Protein AF-A0A538I864-F1 (afdb_monomer)

Structure (mmCIF, N/CA/C/O backbone):
data_AF-A0A538I864-F1
#
_entry.id   AF-A0A538I864-F1
#
loop_
_atom_site.group_PDB
_atom_site.id
_atom_site.type_symbol
_atom_site.label_atom_id
_atom_site.label_alt_id
_atom_site.label_comp_id
_atom_site.label_asym_id
_atom_site.label_entity_id
_atom_site.label_seq_id
_atom_site.pdbx_PDB_ins_code
_atom_site.Cartn_x
_atom_site.Cartn_y
_atom_site.Cartn_z
_atom_site.occupancy
_atom_site.B_iso_or_equiv
_atom_site.auth_seq_id
_atom_site.auth_comp_id
_atom_site.auth_asym_id
_atom_site.auth_atom_id
_atom_site.pdbx_PDB_model_num
ATOM 1 N N . PRO A 1 1 ? -26.401 0.616 29.650 1.00 39.00 1 PRO A N 1
ATOM 2 C CA . PRO A 1 1 ? -25.614 1.734 29.079 1.00 39.00 1 PRO A CA 1
ATOM 3 C C . PRO A 1 1 ? -24.127 1.608 29.459 1.00 39.00 1 PRO A C 1
ATOM 5 O O . PRO A 1 1 ? -23.674 2.167 30.450 1.00 39.00 1 PRO A O 1
ATOM 8 N N . THR A 1 2 ? -23.381 0.802 28.703 1.00 44.44 2 THR A N 1
ATOM 9 C CA . THR A 1 2 ? -21.947 0.550 28.907 1.00 44.44 2 THR A CA 1
ATOM 10 C C . THR A 1 2 ? -21.136 1.519 28.046 1.00 44.44 2 THR A C 1
ATOM 12 O O . THR A 1 2 ? -20.961 1.305 26.852 1.00 44.44 2 THR A O 1
ATOM 15 N N . THR A 1 3 ? -20.737 2.637 28.649 1.00 46.97 3 THR A N 1
ATOM 16 C CA . THR A 1 3 ? -19.608 3.527 28.301 1.00 46.97 3 THR A CA 1
ATOM 17 C C . THR A 1 3 ? -18.890 3.301 26.950 1.00 46.97 3 THR A C 1
ATOM 19 O O . THR A 1 3 ? -17.767 2.813 26.905 1.00 46.97 3 THR A O 1
ATOM 22 N N . GLY A 1 4 ? -19.528 3.699 25.846 1.00 50.03 4 GLY A N 1
ATOM 23 C CA . GLY A 1 4 ? -19.053 4.687 24.856 1.00 50.03 4 GLY A CA 1
ATOM 24 C C . GLY A 1 4 ? -17.682 4.588 24.161 1.00 50.03 4 GLY A C 1
ATOM 25 O O . GLY A 1 4 ? -17.376 5.497 23.394 1.00 50.03 4 GLY A O 1
ATOM 26 N N . LYS A 1 5 ? -16.848 3.563 24.372 1.00 51.78 5 LYS A N 1
ATOM 27 C CA . LYS A 1 5 ? -15.612 3.360 23.588 1.00 51.78 5 LYS A CA 1
ATOM 28 C C . LYS A 1 5 ? -15.668 2.015 22.854 1.00 51.78 5 LYS A C 1
ATOM 30 O O . LYS A 1 5 ? -15.845 0.994 23.517 1.00 51.78 5 LYS A O 1
ATOM 35 N N . PRO A 1 6 ? -15.504 1.976 21.517 1.00 64.62 6 PRO A N 1
ATOM 36 C CA . PRO A 1 6 ? -15.393 0.718 20.784 1.00 64.62 6 PRO A CA 1
ATOM 37 C C . PRO A 1 6 ? -14.247 -0.129 21.348 1.00 64.62 6 PRO A C 1
ATOM 39 O O . PRO A 1 6 ? -13.172 0.405 21.622 1.00 64.62 6 PRO A O 1
ATOM 42 N N . VAL A 1 7 ? -14.454 -1.444 21.485 1.00 77.88 7 VAL A N 1
ATOM 43 C CA . VAL A 1 7 ? -13.477 -2.390 22.074 1.00 77.88 7 VAL A CA 1
ATOM 44 C C . VAL A 1 7 ? -12.085 -2.266 21.431 1.00 77.88 7 VAL A C 1
ATOM 46 O O . VAL A 1 7 ? -11.063 -2.358 22.112 1.00 77.88 7 VAL A O 1
ATOM 49 N N . ALA A 1 8 ? -12.032 -1.982 20.127 1.00 78.44 8 ALA A N 1
ATOM 50 C CA . ALA A 1 8 ? -10.789 -1.755 19.393 1.00 78.44 8 ALA A CA 1
ATOM 51 C C . ALA A 1 8 ? -10.040 -0.492 19.843 1.00 78.44 8 ALA A C 1
ATOM 53 O O . ALA A 1 8 ? -8.829 -0.528 20.064 1.00 78.44 8 ALA A O 1
ATOM 54 N N . TYR A 1 9 ? -10.758 0.610 20.060 1.00 79.81 9 TYR A N 1
ATOM 55 C CA . TYR A 1 9 ? -10.164 1.859 20.520 1.00 79.81 9 TYR A CA 1
ATOM 56 C C . TYR A 1 9 ? -9.599 1.720 21.942 1.00 79.81 9 TYR A C 1
ATOM 58 O O . TYR A 1 9 ? -8.474 2.147 22.207 1.00 79.81 9 TYR A O 1
ATOM 66 N N . SER A 1 10 ? -10.328 1.061 22.853 1.00 82.88 10 SER A N 1
ATOM 67 C CA . SER A 1 10 ? -9.813 0.762 24.198 1.00 82.88 10 SER A CA 1
ATOM 68 C C . SER A 1 10 ? -8.605 -0.177 24.171 1.00 82.88 10 SER A C 1
ATOM 70 O O . SER A 1 10 ? -7.661 0.034 24.929 1.00 82.88 10 SER A O 1
ATOM 72 N N . SER A 1 11 ? -8.584 -1.162 23.267 1.00 83.44 11 SER A N 1
ATOM 73 C CA . SER A 1 11 ? -7.434 -2.058 23.092 1.00 83.44 11 SER A CA 1
ATOM 74 C C . SER A 1 11 ? -6.173 -1.287 22.686 1.00 83.44 11 SER A C 1
ATOM 76 O O . SER A 1 11 ? -5.106 -1.495 23.260 1.00 83.44 11 SER A O 1
ATOM 78 N N . ILE A 1 12 ? -6.294 -0.315 21.778 1.00 83.88 12 ILE A N 1
ATOM 79 C CA . ILE A 1 12 ? -5.169 0.541 21.374 1.00 83.88 12 ILE A CA 1
ATOM 80 C C . ILE A 1 12 ? -4.671 1.420 22.526 1.00 83.88 12 ILE A C 1
ATOM 82 O O . ILE A 1 12 ? -3.458 1.618 22.656 1.00 83.88 12 ILE A O 1
ATOM 86 N N . GLN A 1 13 ? -5.576 1.951 23.356 1.00 85.50 13 GLN A N 1
ATOM 87 C CA . GLN A 1 13 ? -5.186 2.706 24.553 1.00 85.50 13 GLN A CA 1
ATOM 88 C C . GLN A 1 13 ? -4.397 1.822 25.521 1.00 85.50 13 GLN A C 1
ATOM 90 O O . GLN A 1 13 ? -3.345 2.248 25.991 1.00 85.50 13 GLN A O 1
ATOM 95 N N . SER A 1 14 ? -4.844 0.583 25.733 1.00 87.50 14 SER A N 1
ATOM 96 C CA . SER A 1 14 ? -4.147 -0.365 26.602 1.00 87.50 14 SER A CA 1
ATOM 97 C C . SER A 1 14 ? -2.763 -0.741 26.061 1.00 87.50 14 SER A C 1
ATOM 99 O O . SER A 1 14 ? -1.776 -0.660 26.784 1.00 87.50 14 SER A O 1
ATOM 101 N N . ILE A 1 15 ? -2.630 -1.011 24.755 1.00 85.31 15 ILE A N 1
ATOM 102 C CA . ILE A 1 15 ? -1.313 -1.243 24.131 1.00 85.31 15 ILE A CA 1
ATOM 103 C C . ILE A 1 15 ? -0.393 -0.032 24.314 1.00 85.31 15 ILE A C 1
ATOM 105 O O . ILE A 1 15 ? 0.803 -0.184 24.523 1.00 85.31 15 ILE A O 1
ATOM 109 N N . THR A 1 16 ? -0.928 1.182 24.213 1.00 87.00 16 THR A N 1
ATOM 110 C CA . THR A 1 16 ? -0.101 2.391 24.294 1.00 87.00 16 THR A CA 1
ATOM 111 C C . THR A 1 16 ? 0.382 2.659 25.720 1.00 87.00 16 THR A C 1
ATOM 113 O O . THR A 1 16 ? 1.536 3.046 25.893 1.00 87.00 16 THR A O 1
ATOM 116 N N . ASN A 1 17 ? -0.485 2.463 26.716 1.00 89.94 17 ASN A N 1
ATOM 117 C CA . ASN A 1 17 ? -0.248 2.927 28.085 1.00 89.94 17 ASN A CA 1
ATOM 118 C C . ASN A 1 17 ? 0.144 1.810 29.060 1.00 89.94 17 ASN A C 1
ATOM 120 O O . ASN A 1 17 ? 0.912 2.068 29.983 1.00 89.94 17 ASN A O 1
ATOM 124 N N . ASP A 1 18 ? -0.352 0.589 28.851 1.00 90.50 18 ASP A N 1
ATOM 125 C CA . ASP A 1 18 ? -0.243 -0.501 29.828 1.00 90.50 18 ASP A CA 1
ATOM 126 C C . ASP A 1 18 ? 0.843 -1.519 29.438 1.00 90.50 18 ASP A C 1
ATOM 128 O O . ASP A 1 18 ? 1.399 -2.204 30.295 1.00 90.50 18 ASP A O 1
ATOM 132 N N . VAL A 1 19 ? 1.173 -1.625 28.144 1.00 90.38 19 VAL A N 1
ATOM 133 C CA . VAL A 1 19 ? 2.197 -2.553 27.639 1.00 90.38 19 VAL A CA 1
ATOM 134 C C . VAL A 1 19 ? 3.571 -1.885 27.624 1.00 90.38 19 VAL A C 1
ATOM 136 O O . VAL A 1 19 ? 3.764 -0.823 27.026 1.00 90.38 19 VAL A O 1
ATOM 139 N N . THR A 1 20 ? 4.570 -2.548 28.212 1.00 93.00 20 THR A N 1
ATOM 140 C CA . THR A 1 20 ? 5.972 -2.109 28.185 1.00 93.00 20 THR A CA 1
ATOM 141 C C . THR A 1 20 ? 6.444 -1.877 26.747 1.00 93.00 20 THR A C 1
ATOM 143 O O . THR A 1 20 ? 6.409 -2.785 25.922 1.00 93.00 20 THR A O 1
ATOM 146 N N . LEU A 1 21 ? 6.889 -0.650 26.445 1.00 91.75 21 LEU A N 1
ATOM 147 C CA . LEU A 1 21 ? 7.285 -0.195 25.098 1.00 91.75 21 LEU A CA 1
ATOM 148 C C . LEU A 1 21 ? 6.184 -0.282 24.020 1.00 91.75 21 LEU A C 1
ATOM 150 O O . LEU A 1 21 ? 6.473 -0.112 22.833 1.00 91.75 21 LEU A O 1
ATOM 154 N N . GLY A 1 22 ? 4.917 -0.479 24.385 1.00 89.94 22 GLY A N 1
ATOM 155 C CA . GLY A 1 22 ? 3.831 -0.560 23.408 1.00 89.94 22 GLY A CA 1
ATOM 156 C C . GLY A 1 22 ? 3.614 0.753 22.644 1.00 89.94 22 GLY A C 1
ATOM 157 O O . GLY A 1 22 ? 3.387 0.735 21.430 1.00 89.94 22 GLY A O 1
ATOM 158 N N . TRP A 1 23 ? 3.814 1.904 23.301 1.00 90.56 23 TRP A N 1
ATOM 159 C CA . TRP A 1 23 ? 3.846 3.216 22.640 1.00 90.56 23 TRP A CA 1
ATOM 160 C C . TRP A 1 23 ? 4.928 3.308 21.554 1.00 90.56 23 TRP A C 1
ATOM 162 O O . TRP A 1 23 ? 4.688 3.908 20.504 1.00 90.56 23 TRP A O 1
ATOM 172 N N . LEU A 1 24 ? 6.094 2.690 21.778 1.00 92.12 24 LEU A N 1
ATOM 173 C CA . LEU A 1 24 ? 7.219 2.714 20.847 1.00 92.12 24 LEU A CA 1
ATOM 174 C C . LEU A 1 24 ? 6.906 1.859 19.624 1.00 92.12 24 LEU A C 1
ATOM 176 O O . LEU A 1 24 ? 7.008 2.353 18.505 1.00 92.12 24 LEU A O 1
ATOM 180 N N . VAL A 1 25 ? 6.464 0.614 19.822 1.00 92.56 25 VAL A N 1
ATOM 181 C CA . VAL A 1 25 ? 6.106 -0.294 18.718 1.00 92.56 25 VAL A CA 1
ATOM 182 C C . VAL A 1 25 ? 4.992 0.312 17.864 1.00 92.56 25 VAL A C 1
ATOM 184 O O . VAL A 1 25 ? 5.089 0.347 16.636 1.00 92.56 25 VAL A O 1
ATOM 187 N N . ARG A 1 26 ? 3.958 0.871 18.502 1.00 89.88 26 ARG A N 1
ATOM 188 C CA . ARG A 1 26 ? 2.863 1.546 17.798 1.00 89.88 26 ARG A CA 1
ATOM 189 C C . ARG A 1 26 ? 3.338 2.802 17.065 1.00 89.88 26 ARG A C 1
ATOM 191 O O . ARG A 1 26 ? 2.919 3.045 15.931 1.00 89.88 26 ARG A O 1
ATOM 198 N N . GLY A 1 27 ? 4.218 3.585 17.688 1.00 91.62 27 GLY A N 1
ATOM 199 C CA . GLY A 1 27 ? 4.860 4.739 17.067 1.00 91.62 27 GLY A CA 1
ATOM 200 C C . GLY A 1 27 ? 5.654 4.339 15.824 1.00 91.62 27 GLY A C 1
ATOM 201 O O . GLY A 1 27 ? 5.422 4.893 14.751 1.00 91.62 27 GLY A O 1
ATOM 202 N N . MET A 1 28 ? 6.521 3.333 15.941 1.00 95.50 28 MET A N 1
ATOM 203 C CA . MET A 1 28 ? 7.307 2.782 14.835 1.00 95.50 28 MET A CA 1
ATOM 204 C C . MET A 1 28 ? 6.424 2.247 13.712 1.00 95.50 28 MET A C 1
ATOM 206 O O . MET A 1 28 ? 6.735 2.483 12.552 1.00 95.50 28 MET A O 1
ATOM 210 N N . HIS A 1 29 ? 5.313 1.577 14.022 1.00 94.31 29 HIS A N 1
ATOM 211 C CA . HIS A 1 29 ? 4.392 1.087 12.999 1.00 94.31 29 HIS A CA 1
ATOM 212 C C . HIS A 1 29 ? 3.733 2.243 12.230 1.00 94.31 29 HIS A C 1
ATOM 214 O O . HIS A 1 29 ? 3.727 2.247 11.000 1.00 94.31 29 HIS A O 1
ATOM 220 N N . ARG A 1 30 ? 3.245 3.274 12.937 1.00 91.31 30 ARG A N 1
ATOM 221 C CA . ARG A 1 30 ? 2.619 4.449 12.309 1.00 91.31 30 ARG A CA 1
ATOM 222 C C . ARG A 1 30 ? 3.610 5.247 11.460 1.00 91.31 30 ARG A C 1
ATOM 224 O O . ARG A 1 30 ? 3.311 5.575 10.317 1.00 91.31 30 ARG A O 1
ATOM 231 N N . TRP A 1 31 ? 4.779 5.567 12.012 1.00 94.38 31 TRP A N 1
ATOM 232 C CA . TRP A 1 31 ? 5.811 6.314 11.291 1.00 94.38 31 TRP A CA 1
ATOM 233 C C . TRP A 1 31 ? 6.434 5.485 10.169 1.00 94.38 31 TRP A C 1
ATOM 235 O O . TRP A 1 31 ? 6.658 6.004 9.079 1.00 94.38 31 TRP A O 1
ATOM 245 N N . GLY A 1 32 ? 6.652 4.193 10.410 1.00 94.50 32 GLY A N 1
ATOM 246 C CA . GLY A 1 32 ? 7.153 3.242 9.425 1.00 94.50 32 GLY A CA 1
ATOM 247 C C . GLY A 1 32 ? 6.226 3.124 8.221 1.00 94.50 32 GLY A C 1
ATOM 248 O O . GLY A 1 32 ? 6.712 3.158 7.095 1.00 94.50 32 GLY A O 1
ATOM 249 N N . ALA A 1 33 ? 4.906 3.091 8.432 1.00 94.25 33 ALA A N 1
ATOM 250 C CA . ALA A 1 33 ? 3.933 3.120 7.341 1.00 94.25 33 ALA A CA 1
ATOM 251 C C . ALA A 1 33 ? 4.059 4.400 6.493 1.00 94.25 33 ALA A C 1
ATOM 253 O O . ALA A 1 33 ? 4.112 4.321 5.266 1.00 94.25 33 ALA A O 1
ATOM 254 N N . SER A 1 34 ? 4.187 5.575 7.122 1.00 94.00 34 SER A N 1
ATOM 255 C CA . SER A 1 34 ? 4.386 6.839 6.396 1.00 94.00 34 SER A CA 1
ATOM 256 C C . SER A 1 34 ? 5.686 6.846 5.590 1.00 94.00 34 SER A C 1
ATOM 258 O O . SER A 1 34 ? 5.686 7.198 4.411 1.00 94.00 34 SER A O 1
ATOM 260 N N . VAL A 1 35 ? 6.794 6.426 6.207 1.00 96.06 35 VAL A N 1
ATOM 261 C CA . VAL A 1 35 ? 8.103 6.342 5.544 1.00 96.06 35 VAL A CA 1
ATOM 262 C C . VAL A 1 35 ? 8.059 5.351 4.383 1.00 96.06 35 VAL A C 1
ATOM 264 O O . VAL A 1 35 ? 8.563 5.663 3.309 1.00 96.06 35 VAL A O 1
ATOM 267 N N . PHE A 1 36 ? 7.415 4.196 4.557 1.00 95.25 36 PHE A N 1
ATOM 268 C CA . PHE A 1 36 ? 7.242 3.198 3.503 1.00 95.25 36 PHE A CA 1
ATOM 269 C C . PHE A 1 36 ? 6.559 3.787 2.262 1.00 95.25 36 PHE A C 1
ATOM 271 O O . PHE A 1 36 ? 7.086 3.653 1.158 1.00 95.25 36 PHE A O 1
ATOM 278 N N . ILE A 1 37 ? 5.443 4.504 2.434 1.00 95.06 37 ILE A N 1
ATOM 279 C CA . ILE A 1 37 ? 4.733 5.139 1.313 1.00 95.06 37 ILE A CA 1
ATOM 280 C C . ILE A 1 37 ? 5.592 6.219 0.646 1.00 95.06 37 ILE A C 1
ATOM 282 O O . ILE A 1 37 ? 5.699 6.245 -0.580 1.00 95.06 37 ILE A O 1
ATOM 286 N N . ILE A 1 38 ? 6.253 7.076 1.430 1.00 96.69 38 ILE A N 1
ATOM 287 C CA . ILE A 1 38 ? 7.145 8.118 0.894 1.00 96.69 38 ILE A CA 1
ATOM 288 C C . ILE A 1 38 ? 8.271 7.490 0.064 1.00 96.69 38 ILE A C 1
ATOM 290 O O . ILE A 1 38 ? 8.526 7.919 -1.062 1.00 96.69 38 ILE A O 1
ATOM 294 N N . LEU A 1 39 ? 8.925 6.450 0.586 1.00 97.44 39 LEU A N 1
ATOM 295 C CA . LEU A 1 39 ? 10.006 5.757 -0.110 1.00 97.44 39 LEU A CA 1
ATOM 296 C C . LEU A 1 39 ? 9.520 5.056 -1.380 1.00 97.44 39 LEU A C 1
ATOM 298 O O . LEU A 1 39 ? 10.243 5.081 -2.375 1.00 97.44 39 LEU A O 1
ATOM 302 N N . LEU A 1 40 ? 8.309 4.490 -1.387 1.00 96.56 40 LEU A N 1
ATOM 303 C CA . LEU A 1 40 ? 7.711 3.944 -2.606 1.00 96.56 40 LEU A CA 1
ATOM 304 C C . LEU A 1 40 ? 7.528 5.026 -3.674 1.00 96.56 40 LEU A C 1
ATOM 306 O O . LEU A 1 40 ? 7.957 4.826 -4.808 1.00 96.56 40 LEU A O 1
ATOM 310 N N . PHE A 1 41 ? 6.970 6.190 -3.333 1.00 96.88 41 PHE A N 1
ATOM 311 C CA . PHE A 1 41 ? 6.832 7.290 -4.296 1.00 96.88 41 PHE A CA 1
ATOM 312 C C . PHE A 1 41 ? 8.185 7.788 -4.812 1.00 96.88 41 PHE A C 1
ATOM 314 O O . PHE A 1 41 ? 8.350 7.969 -6.020 1.00 96.88 41 PHE A O 1
ATOM 321 N N . LEU A 1 42 ? 9.174 7.958 -3.929 1.00 97.25 42 LEU A N 1
ATOM 322 C CA . LEU A 1 42 ? 10.529 8.348 -4.330 1.00 97.25 42 LEU A CA 1
ATOM 323 C C . LEU A 1 42 ? 11.179 7.297 -5.241 1.00 97.25 42 LEU A C 1
ATOM 325 O O . LEU A 1 42 ? 11.827 7.647 -6.229 1.00 97.25 42 LEU A O 1
ATOM 329 N N . HIS A 1 43 ? 10.979 6.011 -4.950 1.00 95.94 43 HIS A N 1
ATOM 330 C CA . HIS A 1 43 ? 11.463 4.915 -5.781 1.00 95.94 43 HIS A CA 1
ATOM 331 C C . HIS A 1 43 ? 10.815 4.932 -7.172 1.00 95.94 43 HIS A C 1
ATOM 333 O O . HIS A 1 43 ? 11.520 4.842 -8.179 1.00 95.94 43 HIS A O 1
ATOM 339 N N . MET A 1 44 ? 9.498 5.131 -7.242 1.00 96.19 44 MET A N 1
ATOM 340 C CA . MET A 1 44 ? 8.770 5.254 -8.507 1.00 96.19 44 MET A CA 1
ATOM 341 C C . MET A 1 44 ? 9.252 6.460 -9.318 1.00 96.19 44 MET A C 1
ATOM 343 O O . MET A 1 44 ? 9.538 6.326 -10.509 1.00 96.19 44 MET A O 1
ATOM 347 N N . GLY A 1 45 ? 9.431 7.612 -8.663 1.00 94.88 45 GLY A N 1
ATOM 348 C CA . GLY A 1 45 ? 9.988 8.815 -9.281 1.00 94.88 45 GLY A CA 1
ATOM 349 C C . GLY A 1 45 ? 11.383 8.572 -9.856 1.00 94.88 45 GLY A C 1
ATOM 350 O O . GLY A 1 45 ? 11.635 8.885 -11.017 1.00 94.88 45 GLY A O 1
ATOM 351 N N . ARG A 1 46 ? 12.274 7.925 -9.096 1.00 93.12 46 ARG A N 1
ATOM 352 C CA . ARG A 1 46 ? 13.616 7.544 -9.564 1.00 93.12 46 ARG A CA 1
ATOM 353 C C . ARG A 1 46 ? 13.560 6.671 -10.823 1.00 93.12 46 ARG A C 1
ATOM 355 O O . ARG A 1 46 ? 14.279 6.937 -11.785 1.00 93.12 46 ARG A O 1
ATOM 362 N N . VAL A 1 47 ? 12.742 5.618 -10.815 1.00 92.50 47 VAL A N 1
ATOM 363 C CA . VAL A 1 47 ? 12.625 4.670 -11.939 1.00 92.50 47 VAL A CA 1
ATOM 364 C C . VAL A 1 47 ? 12.066 5.356 -13.184 1.00 92.50 47 VAL A C 1
ATOM 366 O O . VAL A 1 47 ? 12.551 5.105 -14.290 1.00 92.50 47 VAL A O 1
ATOM 369 N N . PHE A 1 48 ? 11.098 6.255 -13.004 1.00 91.06 48 PHE A N 1
ATOM 370 C CA . PHE A 1 48 ? 10.524 7.045 -14.086 1.00 91.06 48 PHE A CA 1
ATOM 371 C C . PHE A 1 48 ? 11.545 8.017 -14.691 1.00 91.06 48 PHE A C 1
ATOM 373 O O . PHE A 1 48 ? 11.771 7.995 -15.902 1.00 91.06 48 PHE A O 1
ATOM 380 N N . LEU A 1 49 ? 12.218 8.813 -13.853 1.00 90.06 49 LEU A N 1
ATOM 381 C CA . LEU A 1 49 ? 13.185 9.828 -14.288 1.00 90.06 49 LEU A CA 1
ATOM 382 C C . LEU A 1 49 ? 14.408 9.222 -14.988 1.00 90.06 49 LEU A C 1
ATOM 384 O O . LEU A 1 49 ? 14.922 9.804 -15.939 1.00 90.06 49 LEU A O 1
ATOM 388 N N . PHE A 1 50 ? 14.859 8.041 -14.562 1.00 87.62 50 PHE A N 1
ATOM 389 C CA . PHE A 1 50 ? 15.981 7.340 -15.196 1.00 87.62 50 PHE A CA 1
ATOM 390 C C . PHE A 1 50 ? 15.563 6.397 -16.331 1.00 87.62 50 PHE A C 1
ATOM 392 O O . PHE A 1 50 ? 16.406 5.689 -16.877 1.00 87.62 50 PHE A O 1
ATOM 399 N N . GLY A 1 51 ? 14.276 6.360 -16.698 1.00 86.38 51 GLY A N 1
ATOM 400 C CA . GLY A 1 51 ? 13.779 5.506 -17.780 1.00 86.38 51 GLY A CA 1
ATOM 401 C C . GLY A 1 51 ? 13.972 4.008 -17.523 1.00 86.38 51 GLY A C 1
ATOM 402 O O . GLY A 1 51 ? 13.993 3.218 -18.468 1.00 86.38 51 GLY A O 1
ATOM 403 N N . ALA A 1 52 ? 14.114 3.600 -16.259 1.00 85.31 52 ALA A N 1
ATOM 404 C CA . ALA A 1 52 ? 14.428 2.223 -15.888 1.00 85.31 52 ALA A CA 1
ATOM 405 C C . ALA A 1 52 ? 13.262 1.244 -16.123 1.00 85.31 52 ALA A C 1
ATOM 407 O O . ALA A 1 52 ? 13.485 0.035 -16.117 1.00 85.31 52 ALA A O 1
ATOM 408 N N . TYR A 1 53 ? 12.063 1.762 -16.411 1.00 86.69 53 TYR A N 1
ATOM 409 C CA . TYR A 1 53 ? 10.870 1.005 -16.806 1.00 86.69 53 TYR A CA 1
ATOM 410 C C . TYR A 1 53 ? 10.864 0.542 -18.274 1.00 86.69 53 TYR A C 1
ATOM 412 O O . TYR A 1 53 ? 10.039 -0.291 -18.639 1.00 86.69 53 TYR A O 1
ATOM 420 N N . LYS A 1 54 ? 11.741 1.090 -19.128 1.00 85.06 54 LYS A N 1
ATOM 421 C CA . LYS A 1 54 ? 11.793 0.748 -20.560 1.00 85.06 54 LYS A CA 1
ATOM 422 C C . LYS A 1 54 ? 12.255 -0.697 -20.781 1.00 85.06 54 LYS A C 1
ATOM 424 O O . LYS A 1 54 ? 12.900 -1.284 -19.903 1.00 85.06 54 LYS A O 1
ATOM 429 N N . TYR A 1 55 ? 11.969 -1.233 -21.973 1.00 82.88 55 TYR A N 1
ATOM 430 C CA . TYR A 1 55 ? 12.408 -2.558 -22.418 1.00 82.88 55 TYR A CA 1
ATOM 431 C C . TYR A 1 55 ? 13.860 -2.853 -21.989 1.00 82.88 55 TYR A C 1
ATOM 433 O O . TYR A 1 55 ? 14.733 -1.992 -22.162 1.00 82.88 55 TYR A O 1
ATOM 441 N N . PRO A 1 56 ? 14.157 -4.029 -21.404 1.00 84.62 56 PRO A N 1
ATOM 442 C CA . PRO A 1 56 ? 13.291 -5.201 -21.193 1.00 84.62 56 PRO A CA 1
ATOM 443 C C . PRO A 1 56 ? 12.549 -5.241 -19.832 1.00 84.62 56 PRO A C 1
ATOM 445 O O . PRO A 1 56 ? 12.058 -6.294 -19.437 1.00 84.62 56 PRO A O 1
ATOM 448 N N . ARG A 1 57 ? 12.484 -4.137 -19.067 1.00 91.12 57 ARG A N 1
ATOM 449 C CA . ARG A 1 57 ? 12.038 -4.116 -17.648 1.00 91.12 57 ARG A CA 1
ATOM 450 C C . ARG A 1 57 ? 10.591 -3.657 -17.428 1.00 91.12 57 ARG A C 1
ATOM 452 O O . ARG A 1 57 ? 10.223 -3.235 -16.332 1.00 91.12 57 ARG A O 1
ATOM 459 N N . GLU A 1 58 ? 9.750 -3.774 -18.445 1.00 92.00 58 GLU A N 1
ATOM 460 C CA . GLU A 1 58 ? 8.341 -3.359 -18.387 1.00 92.00 58 GLU A CA 1
ATOM 461 C C . GLU A 1 58 ? 7.568 -4.147 -17.318 1.00 92.00 58 GLU A C 1
ATOM 463 O O . GLU A 1 58 ? 6.807 -3.569 -16.544 1.00 92.00 58 GLU A O 1
ATOM 468 N N . LEU A 1 59 ? 7.827 -5.454 -17.186 1.00 92.81 59 LEU A N 1
ATOM 469 C CA . LEU A 1 59 ? 7.209 -6.283 -16.142 1.00 92.81 59 LEU A CA 1
ATOM 470 C C . LEU A 1 59 ? 7.682 -5.903 -14.730 1.00 92.81 59 LEU A C 1
ATOM 472 O O . LEU A 1 59 ? 6.900 -5.932 -13.777 1.00 92.81 59 LEU A O 1
ATOM 476 N N . THR A 1 60 ? 8.940 -5.483 -14.580 1.00 94.19 60 THR A N 1
ATOM 477 C CA . THR A 1 60 ? 9.451 -4.939 -13.312 1.00 94.19 60 THR A CA 1
ATOM 478 C C . THR A 1 60 ? 8.718 -3.650 -12.943 1.00 94.19 60 THR A C 1
ATOM 480 O O . THR A 1 60 ? 8.385 -3.430 -11.780 1.00 94.19 60 THR A O 1
ATOM 483 N N . TRP A 1 61 ? 8.403 -2.813 -13.932 1.00 95.06 61 TRP A N 1
ATOM 484 C CA . TRP A 1 61 ? 7.602 -1.613 -13.715 1.00 95.06 61 TRP A CA 1
ATOM 485 C C . TRP A 1 61 ? 6.161 -1.936 -13.315 1.00 95.06 61 TRP A C 1
ATOM 487 O O . TRP A 1 61 ? 5.681 -1.401 -12.317 1.00 95.06 61 TRP A O 1
ATOM 497 N N . VAL A 1 62 ? 5.491 -2.849 -14.025 1.00 96.06 62 VAL A N 1
ATOM 498 C CA . VAL A 1 62 ? 4.116 -3.266 -13.695 1.00 96.06 62 VAL A CA 1
ATOM 499 C C . VAL A 1 62 ? 4.038 -3.808 -12.268 1.00 96.06 62 VAL A C 1
ATOM 501 O O . VAL A 1 62 ? 3.176 -3.390 -11.498 1.00 96.06 62 VAL A O 1
ATOM 504 N N . THR A 1 63 ? 4.971 -4.677 -11.872 1.00 96.62 63 THR A N 1
ATOM 505 C CA . THR A 1 63 ? 5.028 -5.182 -10.489 1.00 96.62 63 THR A CA 1
ATOM 506 C C . THR A 1 63 ? 5.277 -4.063 -9.475 1.00 96.62 63 THR A C 1
ATOM 508 O O . THR A 1 63 ? 4.632 -4.051 -8.431 1.00 96.62 63 THR A O 1
ATOM 511 N N . GLY A 1 64 ? 6.121 -3.075 -9.792 1.00 96.56 64 GLY A N 1
ATOM 512 C CA . GLY A 1 64 ? 6.320 -1.885 -8.956 1.00 96.56 64 GLY A CA 1
ATOM 513 C C . GLY A 1 64 ? 5.049 -1.042 -8.780 1.00 96.56 64 GLY A C 1
ATOM 514 O O . GLY A 1 64 ? 4.717 -0.653 -7.661 1.00 96.56 64 GLY A O 1
ATOM 515 N N . VAL A 1 65 ? 4.283 -0.825 -9.855 1.00 97.25 65 VAL A N 1
ATOM 516 C CA . VAL A 1 65 ? 2.981 -0.131 -9.802 1.00 97.25 65 VAL A CA 1
ATOM 517 C C . VAL A 1 65 ? 1.975 -0.909 -8.947 1.00 97.25 65 VAL A C 1
ATOM 519 O O . VAL A 1 65 ? 1.270 -0.308 -8.136 1.00 97.25 65 VAL A O 1
ATOM 522 N N . LEU A 1 66 ? 1.930 -2.239 -9.071 1.00 97.62 66 LEU A N 1
ATOM 523 C CA . LEU A 1 66 ? 1.063 -3.085 -8.244 1.00 97.62 66 LEU A CA 1
ATOM 524 C C . LEU A 1 66 ? 1.453 -3.034 -6.759 1.00 97.62 66 LEU A C 1
ATOM 526 O O . LEU A 1 66 ? 0.569 -2.978 -5.902 1.00 97.62 66 LEU A O 1
ATOM 530 N N . ILE A 1 67 ? 2.753 -2.997 -6.443 1.00 97.81 67 ILE A N 1
ATOM 531 C CA . ILE A 1 67 ? 3.241 -2.806 -5.067 1.00 97.81 67 ILE A CA 1
ATOM 532 C C . ILE A 1 67 ? 2.818 -1.435 -4.538 1.00 97.81 67 ILE A C 1
ATOM 534 O O . ILE A 1 67 ? 2.341 -1.357 -3.409 1.00 97.81 67 ILE A O 1
ATOM 538 N N . LEU A 1 68 ? 2.928 -0.368 -5.339 1.00 97.00 68 LEU A N 1
ATOM 539 C CA . LEU A 1 68 ? 2.461 0.964 -4.945 1.00 97.00 68 LEU A CA 1
ATOM 540 C C . LEU A 1 68 ? 0.955 0.960 -4.647 1.00 97.00 68 LEU A C 1
ATOM 542 O O . LEU A 1 68 ? 0.547 1.414 -3.580 1.00 97.00 68 LEU A O 1
ATOM 546 N N . ALA A 1 69 ? 0.135 0.420 -5.551 1.00 96.75 69 ALA A N 1
ATOM 547 C CA . ALA A 1 69 ? -1.315 0.356 -5.372 1.00 96.75 69 ALA A CA 1
ATOM 548 C C . ALA A 1 69 ? -1.703 -0.454 -4.121 1.00 96.75 69 ALA A C 1
ATOM 550 O O . ALA A 1 69 ? -2.507 0.000 -3.304 1.00 96.75 69 ALA A O 1
ATOM 551 N N . THR A 1 70 ? -1.078 -1.618 -3.925 1.00 96.69 70 THR A N 1
ATOM 552 C CA . THR A 1 70 ? -1.326 -2.471 -2.751 1.00 96.69 70 THR A CA 1
ATOM 553 C C . THR A 1 70 ? -0.815 -1.815 -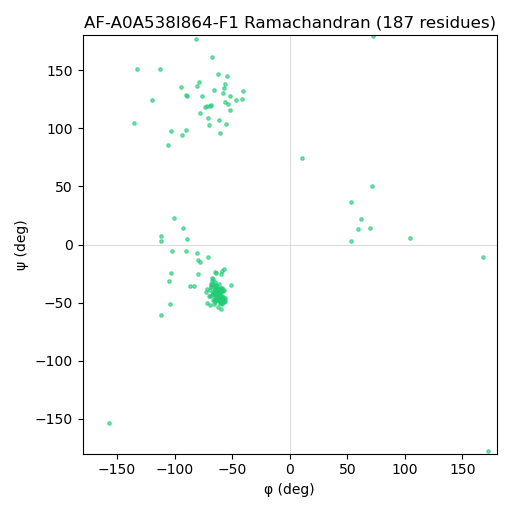1.465 1.00 96.69 70 THR A C 1
ATOM 555 O O . THR A 1 70 ? -1.476 -1.891 -0.433 1.00 96.69 70 THR A O 1
ATOM 558 N N . GLY A 1 71 ? 0.317 -1.108 -1.518 1.00 96.75 71 GLY A N 1
ATOM 559 C CA . GLY A 1 71 ? 0.858 -0.333 -0.402 1.00 96.75 71 GLY A CA 1
ATOM 560 C C . GLY A 1 71 ? -0.062 0.815 0.018 1.00 96.75 71 GLY A C 1
ATOM 561 O O . GLY A 1 71 ? -0.320 0.991 1.208 1.00 96.75 71 GLY A O 1
ATOM 562 N N . MET A 1 72 ? -0.636 1.545 -0.941 1.00 95.75 72 MET A N 1
ATOM 563 C CA . MET A 1 72 ? -1.643 2.579 -0.665 1.00 95.75 72 MET A CA 1
ATOM 564 C C . MET A 1 72 ? -2.895 1.982 -0.008 1.00 95.75 72 MET A C 1
ATOM 566 O O . MET A 1 72 ? -3.396 2.529 0.977 1.00 95.75 72 ME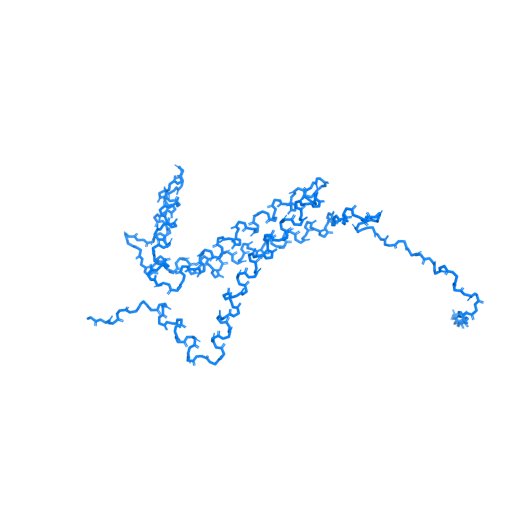T A O 1
ATOM 570 N N . LEU A 1 73 ? -3.364 0.827 -0.494 1.00 94.38 73 LEU A N 1
ATOM 571 C CA . LEU A 1 73 ? -4.488 0.105 0.106 1.00 94.38 73 LEU A CA 1
ATOM 572 C C . LEU A 1 73 ? -4.167 -0.400 1.526 1.00 94.38 73 LEU A C 1
ATOM 574 O O . LEU A 1 73 ? -5.013 -0.329 2.419 1.00 94.38 73 LEU A O 1
ATOM 578 N N . MET A 1 74 ? -2.937 -0.857 1.766 1.00 95.88 74 MET A N 1
ATOM 579 C CA . MET A 1 74 ? -2.445 -1.243 3.091 1.00 95.88 74 MET A CA 1
ATOM 580 C C . MET A 1 74 ? -2.468 -0.052 4.062 1.00 95.88 74 MET A C 1
ATOM 582 O O . MET A 1 74 ? -2.965 -0.180 5.180 1.00 95.88 74 MET A O 1
ATOM 586 N N . GLY A 1 75 ? -2.017 1.127 3.622 1.00 93.75 75 GLY A N 1
ATOM 587 C CA . GLY A 1 75 ? -2.093 2.358 4.415 1.00 93.75 75 GLY A CA 1
ATOM 588 C C . GLY A 1 75 ? -3.533 2.770 4.740 1.00 93.75 75 GLY A C 1
ATOM 589 O O . GLY A 1 75 ? -3.839 3.088 5.890 1.00 93.75 75 GLY A O 1
ATOM 590 N N . PHE A 1 76 ? -4.431 2.701 3.752 1.00 92.44 76 PHE A N 1
ATOM 591 C CA . PHE A 1 76 ? -5.849 3.006 3.944 1.00 92.44 76 PHE A CA 1
ATOM 592 C C . PHE A 1 76 ? -6.508 2.053 4.944 1.00 92.44 76 PHE A C 1
ATOM 594 O O . PHE A 1 76 ? -7.077 2.508 5.929 1.00 92.44 76 PHE A O 1
ATOM 601 N N . THR A 1 77 ? -6.392 0.739 4.741 1.00 93.50 77 THR A N 1
ATOM 602 C CA . THR A 1 77 ? -7.009 -0.258 5.636 1.00 93.50 77 THR A CA 1
ATOM 603 C C . THR A 1 77 ? -6.479 -0.174 7.067 1.00 93.50 77 THR A C 1
ATOM 605 O O . THR A 1 77 ? -7.257 -0.346 8.002 1.00 93.50 77 THR A O 1
ATOM 608 N N . GLY A 1 78 ? -5.202 0.174 7.260 1.00 92.19 78 GLY A N 1
ATOM 609 C CA . GLY A 1 78 ? -4.619 0.382 8.589 1.00 92.19 78 GLY A CA 1
ATOM 610 C C . GLY A 1 78 ? -5.169 1.613 9.304 1.00 92.19 78 GLY A C 1
ATOM 611 O O . GLY A 1 78 ? -5.366 1.589 10.519 1.00 92.19 78 GLY A O 1
ATOM 612 N N . TYR A 1 79 ? -5.485 2.671 8.551 1.00 91.75 79 TYR A N 1
ATOM 613 C CA . TYR A 1 79 ? -6.118 3.877 9.084 1.00 91.75 79 TYR A CA 1
ATOM 614 C C . TYR A 1 79 ? -7.535 3.621 9.623 1.00 91.75 79 TYR A C 1
ATOM 616 O O . TYR A 1 79 ? -7.990 4.355 10.495 1.00 91.75 79 TYR A O 1
ATOM 624 N N . LEU A 1 80 ? -8.217 2.567 9.158 1.00 90.56 80 LEU A N 1
ATOM 625 C CA . LEU A 1 80 ? -9.577 2.236 9.598 1.00 90.56 80 LEU A CA 1
ATOM 626 C C . LEU A 1 80 ? -9.611 1.520 10.960 1.00 90.56 80 LEU A C 1
ATOM 628 O O . LEU A 1 80 ? -10.603 1.596 11.682 1.00 90.56 80 LEU A O 1
ATOM 632 N N . LEU A 1 81 ? -8.533 0.828 11.340 1.00 88.94 81 LEU A N 1
ATOM 633 C CA . LEU A 1 81 ? -8.506 -0.057 12.513 1.00 88.94 81 LEU A CA 1
ATOM 634 C C . LEU A 1 81 ? -8.625 0.626 13.887 1.00 88.94 81 LEU A C 1
ATOM 636 O O . LEU A 1 81 ? -9.147 -0.018 14.799 1.00 88.94 81 LEU A O 1
ATOM 640 N N . PRO A 1 82 ? -8.195 1.891 14.094 1.00 86.00 82 PRO A N 1
ATOM 641 C CA . PRO A 1 82 ? -8.417 2.588 15.356 1.00 86.00 82 P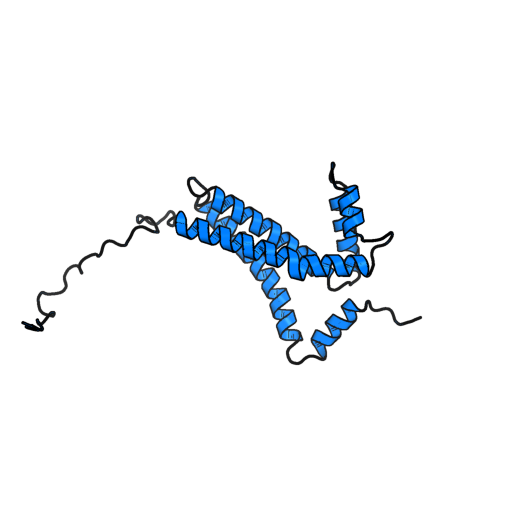RO A CA 1
ATOM 642 C C . PRO A 1 82 ? -9.881 2.741 15.752 1.00 86.00 82 PRO A C 1
ATOM 644 O O . PRO A 1 82 ? -10.166 2.894 16.941 1.00 86.00 82 PRO A O 1
ATOM 647 N N . TRP A 1 83 ? -10.783 2.669 14.767 1.00 85.81 83 TRP A N 1
ATOM 648 C CA . TRP A 1 83 ? -12.230 2.721 14.948 1.00 85.81 83 TRP A CA 1
ATOM 649 C C . TRP A 1 83 ? -12.704 3.938 15.757 1.00 85.81 83 TRP A C 1
ATOM 651 O O . TRP A 1 83 ? -13.625 3.851 16.569 1.00 85.81 83 TRP A O 1
ATOM 661 N N . ASP A 1 84 ? -12.047 5.081 15.553 1.00 85.50 84 ASP A N 1
ATOM 662 C CA . ASP A 1 84 ? -12.537 6.379 16.002 1.00 85.50 84 ASP A CA 1
ATOM 663 C C . ASP A 1 84 ? -13.570 6.943 15.007 1.00 85.50 84 ASP A C 1
ATOM 665 O O . ASP A 1 84 ? -13.856 6.346 13.966 1.00 85.50 84 ASP A O 1
ATOM 669 N N . GLN A 1 85 ? -14.159 8.099 15.325 1.00 86.31 85 GLN A N 1
ATOM 670 C CA . GLN A 1 85 ? -15.201 8.704 14.489 1.00 86.31 85 GLN A CA 1
ATOM 671 C C . GLN A 1 85 ? -14.717 8.939 13.050 1.00 86.31 85 GLN A C 1
ATOM 673 O O . GLN A 1 85 ? -15.455 8.710 12.094 1.00 86.31 85 GLN A O 1
ATOM 678 N N . THR A 1 86 ? -13.465 9.363 12.885 1.00 87.81 86 THR A N 1
ATOM 679 C CA . THR A 1 86 ? -12.884 9.637 11.569 1.00 87.81 86 THR A CA 1
ATOM 680 C C . THR A 1 86 ? -12.663 8.349 10.778 1.00 87.81 86 THR A C 1
ATOM 682 O O . THR A 1 86 ? -13.033 8.284 9.605 1.00 87.81 86 THR A O 1
ATOM 685 N N . ALA A 1 87 ? -12.130 7.302 11.413 1.00 87.62 87 ALA A N 1
ATOM 686 C CA . ALA A 1 87 ? -11.955 5.985 10.810 1.00 87.62 87 ALA A CA 1
ATOM 687 C C . ALA A 1 87 ? -13.293 5.345 10.407 1.00 87.62 87 ALA A C 1
ATOM 689 O O . ALA A 1 87 ? -13.391 4.737 9.338 1.00 87.62 87 ALA A O 1
ATOM 690 N N . TYR A 1 88 ? -14.342 5.522 11.215 1.00 88.38 88 TYR A N 1
ATOM 691 C CA . TYR A 1 88 ? -15.685 5.037 10.894 1.00 88.38 88 TYR A CA 1
ATOM 692 C C . TYR A 1 88 ? -16.223 5.670 9.602 1.00 88.38 88 TYR A C 1
ATOM 694 O O . TYR A 1 88 ? -16.619 4.959 8.676 1.00 88.38 88 TYR A O 1
ATOM 702 N N . TRP A 1 89 ? -16.171 7.000 9.481 1.00 90.69 89 TRP A N 1
ATOM 703 C CA . TRP A 1 89 ? -16.637 7.679 8.266 1.00 90.69 89 TRP A CA 1
ATOM 704 C C . TRP A 1 89 ? -15.748 7.404 7.056 1.00 90.69 89 TRP A C 1
ATOM 706 O O . TRP A 1 89 ? -16.264 7.224 5.953 1.00 90.69 89 TRP A O 1
ATOM 716 N N . ALA A 1 90 ? -14.433 7.288 7.248 1.00 89.56 90 ALA A N 1
ATOM 717 C CA . ALA A 1 90 ? -13.527 6.851 6.189 1.00 89.56 90 ALA A CA 1
ATOM 718 C C . ALA A 1 90 ? -13.889 5.442 5.682 1.00 89.56 90 ALA A C 1
ATOM 720 O O . ALA A 1 90 ? -13.865 5.195 4.475 1.00 89.56 90 ALA A O 1
ATOM 721 N N . THR A 1 91 ? -14.297 4.542 6.583 1.00 89.88 91 THR A N 1
ATOM 722 C CA . THR A 1 91 ? -14.784 3.199 6.230 1.00 89.88 91 THR A CA 1
ATOM 723 C C . THR A 1 91 ? -16.060 3.281 5.396 1.00 89.88 91 THR A C 1
ATOM 725 O O . THR A 1 91 ? -16.141 2.646 4.344 1.00 89.88 91 THR A O 1
ATOM 728 N N . ALA A 1 92 ? -17.031 4.100 5.810 1.00 90.00 92 ALA A N 1
ATOM 729 C CA . ALA A 1 92 ? -18.275 4.296 5.067 1.00 90.00 92 ALA A CA 1
ATOM 730 C C . ALA A 1 92 ? -18.023 4.832 3.648 1.00 90.00 92 ALA A C 1
ATOM 732 O O . ALA A 1 92 ? -18.553 4.292 2.676 1.00 90.00 92 ALA A O 1
ATOM 733 N N . VAL A 1 93 ? -17.158 5.842 3.510 1.00 91.44 93 VAL A N 1
ATOM 734 C CA . VAL A 1 93 ? -16.757 6.383 2.201 1.00 91.44 93 VAL A CA 1
ATOM 735 C C . VAL A 1 93 ? -16.066 5.314 1.352 1.00 91.44 93 VAL A C 1
ATOM 737 O O . VAL A 1 93 ? -16.398 5.166 0.177 1.00 91.44 93 VAL A O 1
ATOM 740 N N . GLY A 1 94 ? -15.152 4.534 1.935 1.00 88.44 94 GLY A N 1
ATOM 741 C CA . GLY A 1 94 ? -14.452 3.458 1.230 1.00 88.44 94 GLY A CA 1
ATOM 742 C C . GLY A 1 94 ? -15.392 2.367 0.709 1.00 88.44 94 GLY A C 1
ATOM 743 O O . GLY A 1 94 ? -15.264 1.940 -0.439 1.00 88.44 94 GLY A O 1
ATOM 744 N N . ILE A 1 95 ? -16.366 1.941 1.517 1.00 90.44 95 ILE A N 1
ATOM 745 C CA . ILE A 1 95 ? -17.382 0.957 1.114 1.00 90.44 95 ILE A CA 1
ATOM 746 C C . ILE A 1 95 ? -18.252 1.518 -0.015 1.00 90.44 95 ILE A C 1
ATOM 748 O O . ILE A 1 95 ? -18.432 0.853 -1.035 1.00 90.44 95 ILE A O 1
ATOM 752 N N . ASN A 1 96 ? -18.732 2.754 0.131 1.00 90.25 96 ASN A N 1
ATOM 753 C CA . ASN A 1 96 ? -19.576 3.399 -0.874 1.00 90.25 96 ASN A CA 1
ATOM 754 C C . ASN A 1 96 ? -18.845 3.587 -2.206 1.00 90.25 96 ASN A C 1
ATOM 756 O O . ASN A 1 96 ? -19.430 3.345 -3.259 1.00 90.25 96 ASN A O 1
ATOM 760 N N . LEU A 1 97 ? -17.560 3.952 -2.173 1.00 89.44 97 LEU A N 1
ATOM 761 C CA . LEU A 1 97 ? -16.738 4.075 -3.37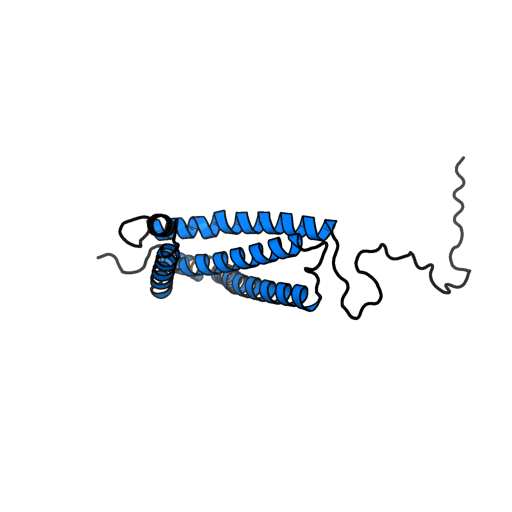5 1.00 89.44 97 LEU A CA 1
ATOM 762 C C . LEU A 1 97 ? -16.581 2.732 -4.097 1.00 89.44 97 LEU A C 1
ATOM 764 O O . LEU A 1 97 ? -16.684 2.686 -5.316 1.00 89.44 97 LEU A O 1
ATOM 768 N N . ASN A 1 98 ? -16.377 1.632 -3.366 1.00 86.81 98 ASN A N 1
ATOM 769 C CA . ASN A 1 98 ? -16.361 0.301 -3.981 1.00 86.81 98 ASN A CA 1
ATOM 770 C C . ASN A 1 98 ? -17.735 -0.065 -4.565 1.00 86.81 98 ASN A C 1
ATOM 772 O O . ASN A 1 98 ? -17.802 -0.723 -5.600 1.00 86.81 98 ASN A O 1
ATOM 776 N N . GLY A 1 99 ? -18.818 0.417 -3.949 1.00 86.88 99 GLY A N 1
ATOM 777 C CA . GLY A 1 99 ? -20.196 0.246 -4.408 1.00 86.88 99 GLY A CA 1
ATOM 778 C C . GLY A 1 99 ? -20.496 0.814 -5.795 1.00 86.88 99 GLY A C 1
ATOM 779 O O . GLY A 1 99 ? -21.397 0.311 -6.462 1.00 86.88 99 GLY A O 1
ATOM 780 N N . THR A 1 100 ? -19.740 1.813 -6.259 1.00 91.12 100 THR A N 1
ATOM 781 C CA . THR A 1 100 ? -19.967 2.448 -7.571 1.00 91.12 100 THR A CA 1
ATOM 782 C C . THR A 1 100 ? -19.382 1.65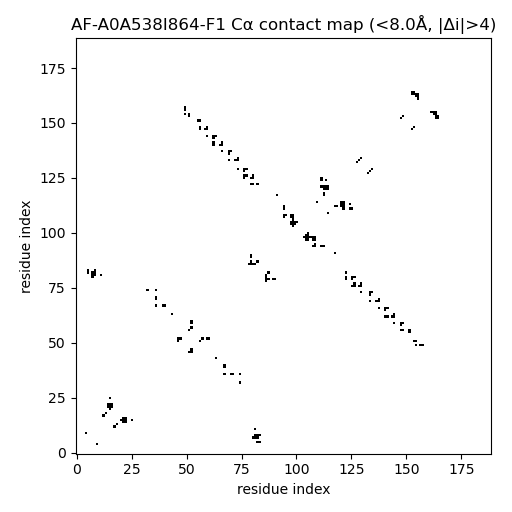9 -8.743 1.00 91.12 100 THR A C 1
ATOM 784 O O . THR A 1 100 ? -19.636 2.003 -9.898 1.00 91.12 100 THR A O 1
ATOM 787 N N . ALA A 1 101 ? -18.612 0.595 -8.481 1.00 88.94 101 ALA A N 1
ATOM 788 C CA . ALA A 1 101 ? -18.023 -0.213 -9.539 1.00 88.94 101 ALA A CA 1
ATOM 789 C C . ALA A 1 101 ? -19.113 -0.942 -10.359 1.00 88.94 101 ALA A C 1
ATOM 791 O O . ALA A 1 101 ? -19.985 -1.595 -9.781 1.00 88.94 101 ALA A O 1
ATOM 792 N N . PRO A 1 102 ? -19.050 -0.903 -11.704 1.00 84.88 102 PRO A N 1
ATOM 793 C CA . PRO A 1 102 ? -20.179 -1.266 -12.566 1.00 84.88 102 PRO A CA 1
ATOM 794 C C . PRO A 1 102 ? -20.577 -2.747 -12.524 1.00 84.88 102 PRO A C 1
ATOM 796 O O . PRO A 1 102 ? -21.743 -3.064 -12.723 1.00 84.88 102 PRO A O 1
ATOM 799 N N . PHE A 1 103 ? -19.633 -3.659 -12.270 1.00 86.38 103 PHE A N 1
ATOM 800 C CA . PHE A 1 103 ? -19.897 -5.104 -12.325 1.00 86.38 103 PHE A CA 1
ATOM 801 C C . PHE A 1 103 ? -20.033 -5.742 -10.942 1.00 86.38 103 PHE A C 1
ATOM 803 O O . PHE A 1 103 ? -20.995 -6.451 -10.673 1.00 86.38 103 PHE A O 1
ATOM 810 N N . LEU A 1 104 ? -19.065 -5.495 -10.057 1.00 89.00 104 LEU A N 1
ATOM 811 C CA . LEU A 1 104 ? -18.986 -6.146 -8.745 1.00 89.00 104 LEU A CA 1
ATOM 812 C C . LEU A 1 104 ? -19.232 -5.183 -7.581 1.00 89.00 104 LEU A C 1
ATOM 814 O O . LEU A 1 104 ? -19.131 -5.603 -6.432 1.00 89.00 104 LEU A O 1
ATOM 818 N N . GLY A 1 105 ? -19.548 -3.913 -7.847 1.00 88.19 105 GLY A N 1
ATOM 819 C CA . GLY A 1 105 ? -19.593 -2.873 -6.820 1.00 88.19 105 GLY A CA 1
ATOM 820 C C . GLY A 1 105 ? -20.592 -3.145 -5.699 1.00 88.19 105 GLY A C 1
ATOM 821 O O . GLY A 1 105 ? -20.172 -3.221 -4.543 1.00 88.19 105 GLY A O 1
ATOM 822 N N . PRO A 1 106 ? -21.885 -3.379 -5.997 1.00 87.25 106 PRO A N 1
ATOM 823 C CA . PRO A 1 106 ? -22.885 -3.650 -4.964 1.00 87.25 106 PRO A CA 1
ATOM 824 C C . PRO A 1 106 ? -22.541 -4.872 -4.104 1.00 87.25 106 PRO A C 1
ATOM 826 O O . PRO A 1 106 ? -22.679 -4.832 -2.882 1.00 87.25 106 PRO A O 1
ATOM 829 N N . TRP A 1 107 ? -22.028 -5.937 -4.725 1.00 88.75 107 TRP A N 1
ATOM 830 C CA . TRP A 1 107 ? -21.602 -7.141 -4.013 1.00 88.75 107 TRP A CA 1
ATOM 831 C C . TRP A 1 107 ? -20.367 -6.885 -3.138 1.00 88.75 107 TRP A C 1
ATOM 833 O O . TRP A 1 107 ? -20.351 -7.287 -1.976 1.00 88.75 107 TRP A O 1
ATOM 843 N N . LEU A 1 108 ? -19.361 -6.164 -3.649 1.00 86.50 108 LEU A N 1
ATOM 844 C CA . LEU A 1 108 ? -18.165 -5.767 -2.897 1.00 86.50 108 LEU A CA 1
ATOM 845 C C . LEU A 1 108 ? -18.521 -4.887 -1.701 1.00 86.50 108 LEU A C 1
ATOM 847 O O . LEU A 1 108 ? -18.018 -5.120 -0.605 1.00 86.50 108 LEU A O 1
ATOM 851 N N . ALA A 1 109 ? -19.403 -3.905 -1.884 1.00 87.62 109 ALA A N 1
ATOM 852 C CA . ALA A 1 109 ? -19.841 -3.025 -0.808 1.00 87.62 109 ALA A CA 1
ATOM 853 C C . ALA A 1 109 ? -20.567 -3.807 0.297 1.00 87.62 109 ALA A C 1
ATOM 855 O O . ALA A 1 109 ? -20.231 -3.657 1.471 1.00 87.62 109 ALA A O 1
ATOM 856 N N . GLN A 1 110 ? -21.493 -4.702 -0.067 1.00 87.75 110 GLN A N 1
ATOM 857 C CA . GLN A 1 110 ? -22.175 -5.578 0.893 1.00 87.75 110 GLN A CA 1
ATOM 858 C C . GLN A 1 110 ? -21.200 -6.535 1.590 1.00 87.75 110 GLN A C 1
ATOM 860 O O . GLN A 1 110 ? -21.265 -6.726 2.808 1.00 87.75 110 GLN A O 1
ATOM 865 N N . PHE A 1 111 ? -20.259 -7.110 0.838 1.00 88.44 111 PHE A N 1
ATOM 866 C CA . PHE A 1 111 ? -19.229 -7.977 1.391 1.00 88.44 111 PHE A CA 1
ATOM 867 C C . PHE A 1 111 ? -18.360 -7.226 2.403 1.00 88.44 111 PHE A C 1
ATOM 869 O O . PHE A 1 111 ? -18.163 -7.723 3.511 1.00 88.44 111 PHE A O 1
ATOM 876 N N . LEU A 1 112 ? -17.874 -6.032 2.066 1.00 87.94 112 LEU A N 1
ATOM 877 C CA . LEU A 1 112 ? -17.036 -5.231 2.955 1.00 87.94 112 LEU A CA 1
ATOM 878 C C . LEU A 1 112 ? -17.814 -4.752 4.184 1.00 87.94 112 LEU A C 1
ATOM 880 O O . LEU A 1 112 ? -17.295 -4.865 5.291 1.00 87.94 112 LEU A O 1
ATOM 884 N N . ALA A 1 113 ? -19.066 -4.312 4.019 1.00 88.25 113 ALA A N 1
ATOM 885 C CA . ALA A 1 113 ? -19.935 -3.926 5.130 1.00 88.25 113 ALA A CA 1
ATOM 886 C C . ALA A 1 113 ? -20.181 -5.094 6.095 1.00 88.25 113 ALA A C 1
ATOM 888 O O . ALA A 1 113 ? -20.131 -4.915 7.307 1.00 88.25 113 ALA A O 1
ATOM 889 N N . GLY A 1 114 ? -20.373 -6.316 5.590 1.00 80.75 114 GLY A N 1
ATOM 890 C CA . GLY A 1 114 ? -20.520 -7.504 6.437 1.00 80.75 114 GLY A CA 1
ATOM 891 C C . GLY A 1 114 ? -21.818 -7.559 7.248 1.00 80.75 114 GLY A C 1
ATOM 892 O O . GLY A 1 114 ? -21.914 -8.374 8.162 1.00 80.75 114 GLY A O 1
ATOM 893 N N . GLY A 1 115 ? -22.800 -6.724 6.908 1.00 81.38 115 GLY A N 1
ATOM 894 C CA . GLY A 1 115 ? -24.117 -6.665 7.530 1.00 81.38 115 GLY A CA 1
ATOM 895 C C . GLY A 1 115 ? -24.929 -5.463 7.029 1.00 81.38 115 GLY A C 1
ATOM 896 O O . GLY A 1 115 ? -24.442 -4.720 6.175 1.00 81.38 115 GLY A O 1
ATOM 897 N N . PRO A 1 116 ? -26.152 -5.265 7.558 1.00 78.31 116 PRO A N 1
ATOM 898 C CA . PRO A 1 116 ? -27.002 -4.113 7.235 1.00 78.31 116 PRO A CA 1
ATOM 899 C C . PRO A 1 116 ? -26.398 -2.773 7.676 1.00 78.31 116 PRO A C 1
ATOM 901 O O . PRO A 1 116 ? -26.714 -1.735 7.105 1.00 78.31 116 PRO A O 1
ATOM 904 N N . GLU A 1 117 ? -25.520 -2.804 8.682 1.00 82.00 117 GLU A N 1
ATOM 905 C CA . GLU A 1 117 ? -24.869 -1.634 9.264 1.00 82.00 117 GLU A CA 1
ATOM 906 C C . GLU A 1 117 ? -23.360 -1.868 9.413 1.00 82.00 117 GLU A C 1
ATOM 908 O O . GLU A 1 117 ? -22.902 -2.999 9.606 1.00 82.00 117 GLU A O 1
ATOM 913 N N . ILE A 1 118 ? -22.580 -0.783 9.349 1.00 86.12 118 ILE A N 1
ATOM 914 C CA . ILE A 1 118 ? -21.134 -0.811 9.597 1.00 86.12 118 ILE A CA 1
ATOM 915 C C . ILE A 1 118 ? -20.899 -1.026 11.093 1.00 86.12 118 ILE A C 1
ATOM 917 O O . ILE A 1 118 ? -21.280 -0.191 11.914 1.00 86.12 118 ILE A O 1
ATOM 921 N N . GLY A 1 119 ? -20.233 -2.125 11.445 1.00 85.62 119 GLY A N 1
ATOM 922 C CA . GLY A 1 119 ? -20.067 -2.544 12.835 1.00 85.62 119 GLY A CA 1
ATOM 923 C C . GLY A 1 119 ? -18.860 -3.451 13.069 1.00 85.62 119 GLY A C 1
ATOM 924 O O . GLY A 1 119 ? -17.868 -3.417 12.339 1.00 85.62 119 GLY A O 1
ATOM 925 N N . SER A 1 120 ? -18.935 -4.286 14.105 1.00 85.00 120 SER A N 1
ATOM 926 C CA . SER A 1 120 ? -17.842 -5.182 14.514 1.00 85.00 120 SER A CA 1
ATOM 927 C C . SER A 1 120 ? -17.429 -6.173 13.420 1.00 85.00 120 SER A C 1
ATOM 929 O O . SER A 1 120 ? -16.237 -6.420 13.238 1.00 85.00 120 SER A O 1
ATOM 931 N N . THR A 1 121 ? -18.384 -6.696 12.649 1.00 87.88 121 THR A N 1
ATOM 932 C CA . THR A 1 121 ? -18.112 -7.601 11.521 1.00 87.88 121 THR A CA 1
ATOM 933 C C . THR A 1 121 ? -17.311 -6.909 10.419 1.00 87.88 121 THR A C 1
ATOM 935 O O . THR A 1 121 ? -16.375 -7.497 9.878 1.00 87.88 121 THR A O 1
ATOM 938 N N . THR A 1 122 ? -17.634 -5.649 10.114 1.00 89.88 122 THR A N 1
ATOM 939 C CA . THR A 1 122 ? -16.892 -4.813 9.159 1.00 89.88 122 THR A CA 1
ATOM 940 C C . THR A 1 122 ? -15.446 -4.646 9.612 1.00 89.88 122 THR A C 1
ATOM 942 O O . THR A 1 122 ? -14.513 -4.918 8.855 1.00 89.88 122 THR A O 1
ATOM 945 N N . LEU A 1 123 ? -15.256 -4.268 10.879 1.00 88.38 123 LEU A N 1
ATOM 946 C CA .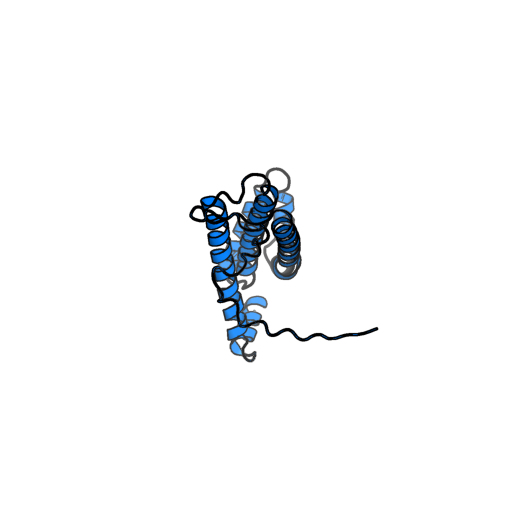 LEU A 1 123 ? -13.933 -4.090 11.470 1.00 88.38 123 LEU A CA 1
ATOM 947 C C . LEU A 1 123 ? -13.108 -5.383 11.418 1.00 88.38 123 LEU A C 1
ATOM 949 O O . LEU A 1 123 ? -11.944 -5.343 11.029 1.00 88.38 123 LEU A O 1
ATOM 953 N N . ALA A 1 124 ? -13.702 -6.532 11.749 1.00 90.12 124 ALA A N 1
ATOM 954 C CA . ALA A 1 124 ? -13.013 -7.821 11.693 1.00 90.12 124 ALA A CA 1
ATOM 955 C C . ALA A 1 124 ? -12.537 -8.168 10.269 1.00 90.12 124 ALA A C 1
ATOM 957 O O . ALA A 1 124 ? -11.428 -8.677 10.096 1.00 90.12 124 ALA A O 1
ATOM 958 N N . LYS A 1 125 ? -13.329 -7.845 9.237 1.00 91.19 125 LYS A N 1
ATOM 959 C CA . LYS A 1 125 ? -12.925 -8.026 7.833 1.00 91.19 125 LYS A CA 1
ATOM 960 C C . LYS A 1 125 ? -11.763 -7.116 7.458 1.00 91.19 125 LYS A C 1
ATOM 962 O O . LYS A 1 125 ? -10.780 -7.602 6.905 1.00 91.19 125 LYS A O 1
ATOM 967 N N . PHE A 1 126 ? -11.832 -5.827 7.787 1.00 92.56 126 PHE A N 1
ATOM 968 C CA . PHE A 1 126 ? -10.723 -4.903 7.524 1.00 92.56 126 PHE A CA 1
ATOM 969 C C . PHE A 1 126 ? -9.455 -5.282 8.290 1.00 92.56 126 PHE A C 1
ATOM 971 O O . PHE A 1 126 ? -8.366 -5.194 7.729 1.00 92.56 126 PHE A O 1
ATOM 978 N N . TYR A 1 127 ? -9.586 -5.781 9.520 1.00 92.50 127 TYR A N 1
ATOM 979 C CA . TYR A 1 127 ? -8.469 -6.334 10.280 1.00 92.50 127 TYR A CA 1
ATOM 980 C C . TYR A 1 127 ? -7.837 -7.537 9.567 1.00 92.50 127 TYR A C 1
ATOM 982 O O . TYR A 1 127 ? -6.623 -7.560 9.376 1.00 92.50 127 TYR A O 1
ATOM 990 N N . ALA A 1 128 ? -8.642 -8.499 9.103 1.00 93.94 128 ALA A N 1
ATOM 991 C CA . ALA A 1 128 ? -8.143 -9.652 8.352 1.00 93.94 128 ALA A CA 1
ATOM 992 C C . ALA A 1 128 ? -7.478 -9.244 7.022 1.00 93.94 128 ALA A C 1
ATOM 994 O O . ALA A 1 128 ? -6.421 -9.768 6.667 1.00 93.94 128 ALA A O 1
ATOM 995 N N . LEU A 1 129 ? -8.056 -8.273 6.306 1.00 94.62 129 LEU A N 1
ATOM 996 C CA . LEU A 1 129 ? -7.470 -7.722 5.082 1.00 94.62 129 LEU A CA 1
ATOM 997 C C . LEU A 1 129 ? -6.113 -7.065 5.358 1.00 94.62 129 LEU A C 1
ATOM 999 O O . LEU A 1 129 ? -5.148 -7.336 4.646 1.00 94.62 129 LEU A O 1
ATOM 1003 N N . HIS A 1 130 ? -6.035 -6.236 6.398 1.00 96.00 130 HIS A N 1
ATOM 1004 C CA . HIS A 1 130 ? -4.837 -5.479 6.742 1.00 96.00 130 HIS A CA 1
ATOM 1005 C C . HIS A 1 130 ? -3.723 -6.352 7.323 1.00 96.00 130 HIS A C 1
ATOM 1007 O O . HIS A 1 130 ? -2.559 -6.122 7.034 1.00 96.00 130 HIS A O 1
ATOM 1013 N N . MET A 1 131 ? -4.051 -7.347 8.147 1.00 95.25 131 MET A N 1
ATOM 1014 C CA . MET A 1 131 ? -3.041 -8.156 8.833 1.00 95.25 131 MET A CA 1
ATOM 1015 C C . MET A 1 131 ? -2.555 -9.336 7.981 1.00 95.25 131 MET A C 1
ATOM 1017 O O . MET A 1 131 ? -1.369 -9.658 8.016 1.00 95.25 131 MET A O 1
ATOM 1021 N N . LEU A 1 132 ? -3.441 -9.954 7.191 1.00 95.38 132 LEU A N 1
ATOM 1022 C CA . LEU A 1 132 ? -3.136 -11.193 6.471 1.00 95.38 132 LEU A CA 1
ATOM 1023 C C . LEU A 1 132 ? -3.065 -10.997 4.953 1.00 95.38 132 LEU A C 1
ATOM 1025 O O . LEU A 1 132 ? -2.024 -11.254 4.347 1.00 95.38 132 LEU A O 1
ATOM 1029 N N . LEU A 1 133 ? -4.162 -10.552 4.328 1.00 95.75 133 LEU A N 1
ATOM 1030 C CA . LEU A 1 133 ? -4.282 -10.589 2.866 1.00 95.75 133 LEU A CA 1
ATOM 1031 C C . LEU A 1 133 ? -3.336 -9.597 2.178 1.00 95.75 133 LEU A C 1
ATOM 1033 O O . LEU A 1 133 ? -2.588 -9.983 1.280 1.00 95.75 133 LEU A O 1
ATOM 1037 N N . LEU A 1 134 ? -3.358 -8.327 2.591 1.00 96.00 134 LEU A N 1
ATOM 1038 C CA . LEU A 1 134 ? -2.560 -7.275 1.958 1.00 96.00 134 LEU A CA 1
ATOM 1039 C C . LEU A 1 134 ? -1.056 -7.440 2.220 1.00 96.00 134 LEU A C 1
ATOM 1041 O O . LEU A 1 134 ? -0.299 -7.363 1.251 1.00 96.00 134 LEU A O 1
ATOM 1045 N N . PRO A 1 135 ? -0.587 -7.744 3.448 1.00 96.25 135 PRO A N 1
ATOM 1046 C CA . PRO A 1 135 ? 0.824 -8.045 3.674 1.00 96.25 135 PRO A CA 1
ATOM 1047 C C . PRO A 1 135 ? 1.290 -9.268 2.886 1.00 96.25 135 PRO A C 1
ATOM 1049 O O . PRO A 1 135 ? 2.356 -9.218 2.275 1.00 96.25 135 PRO A O 1
ATOM 1052 N N . GLY A 1 136 ? 0.479 -10.332 2.827 1.00 97.38 136 GLY A N 1
ATOM 1053 C CA . GLY A 1 136 ? 0.779 -11.515 2.018 1.00 97.38 136 GLY A CA 1
ATOM 1054 C C . GLY A 1 136 ? 0.924 -11.184 0.529 1.00 97.38 136 GLY A C 1
ATOM 1055 O O . GLY A 1 136 ? 1.899 -11.595 -0.104 1.00 97.38 136 GLY A O 1
ATOM 1056 N N . ALA A 1 137 ? 0.012 -10.375 -0.016 1.00 97.56 137 ALA A N 1
ATOM 1057 C CA . ALA A 1 137 ? 0.081 -9.907 -1.399 1.00 97.56 137 ALA A CA 1
ATOM 1058 C C . ALA A 1 137 ? 1.326 -9.039 -1.660 1.00 97.56 137 ALA A C 1
ATOM 1060 O O . ALA A 1 137 ? 2.011 -9.242 -2.662 1.00 97.56 137 ALA A O 1
ATOM 1061 N N . ILE A 1 138 ? 1.663 -8.117 -0.750 1.00 97.12 138 ILE A N 1
ATOM 1062 C CA . ILE A 1 138 ? 2.870 -7.281 -0.854 1.00 97.12 138 ILE A CA 1
ATOM 1063 C C . ILE A 1 138 ? 4.132 -8.150 -0.841 1.00 97.12 138 ILE A C 1
ATOM 1065 O O . ILE A 1 138 ? 4.998 -7.957 -1.691 1.00 97.12 138 ILE A O 1
ATOM 1069 N N . ILE A 1 139 ? 4.237 -9.125 0.068 1.00 97.88 139 ILE A N 1
ATOM 1070 C CA . ILE A 1 139 ? 5.391 -10.037 0.144 1.00 97.88 139 ILE A CA 1
ATOM 1071 C C . ILE A 1 139 ? 5.549 -10.821 -1.165 1.00 97.88 139 ILE A C 1
ATOM 1073 O O . ILE A 1 139 ? 6.650 -10.874 -1.717 1.00 97.88 139 ILE A O 1
ATOM 1077 N N . ALA A 1 140 ? 4.458 -11.381 -1.696 1.00 97.88 140 ALA A N 1
ATOM 1078 C CA . ALA A 1 140 ? 4.483 -12.109 -2.962 1.00 97.88 140 ALA A CA 1
ATOM 1079 C C . ALA A 1 140 ? 4.921 -11.210 -4.133 1.00 97.88 140 ALA A C 1
ATOM 1081 O O . ALA A 1 140 ? 5.805 -11.584 -4.908 1.00 97.88 140 ALA A O 1
ATOM 1082 N N . LEU A 1 141 ? 4.360 -10.000 -4.232 1.00 97.75 141 LEU A N 1
ATOM 1083 C CA . LEU A 1 141 ? 4.719 -9.031 -5.270 1.00 97.75 141 LEU A CA 1
ATOM 1084 C C . LEU A 1 141 ? 6.178 -8.578 -5.159 1.00 97.75 141 LEU A C 1
ATOM 1086 O O . LEU A 1 141 ? 6.856 -8.497 -6.181 1.00 97.75 141 LEU A O 1
ATOM 1090 N N . ILE A 1 142 ? 6.685 -8.327 -3.947 1.00 97.50 142 ILE A N 1
ATOM 1091 C CA . ILE A 1 142 ? 8.099 -7.997 -3.710 1.00 97.50 142 ILE A CA 1
ATOM 1092 C C . ILE A 1 142 ? 8.998 -9.153 -4.154 1.00 97.50 142 ILE A C 1
ATOM 1094 O O . ILE A 1 142 ? 10.009 -8.910 -4.812 1.00 97.50 142 ILE A O 1
ATOM 1098 N N . GLY A 1 143 ? 8.628 -10.402 -3.852 1.00 97.62 143 GLY A N 1
ATOM 1099 C CA . GLY A 1 143 ? 9.366 -11.585 -4.301 1.00 97.62 143 GLY A CA 1
ATOM 1100 C C . GLY A 1 143 ? 9.490 -11.645 -5.826 1.00 97.62 143 GLY A C 1
ATOM 1101 O O . GLY A 1 143 ? 10.596 -11.777 -6.355 1.00 97.62 143 GLY A O 1
ATOM 1102 N N . ILE A 1 144 ? 8.374 -11.453 -6.538 1.00 97.38 144 ILE A N 1
ATOM 1103 C CA . ILE A 1 144 ? 8.359 -11.381 -8.009 1.00 97.38 144 ILE A CA 1
ATOM 1104 C C . ILE A 1 144 ? 9.197 -10.192 -8.499 1.00 97.38 144 ILE A C 1
ATOM 1106 O O . ILE A 1 144 ? 9.991 -10.329 -9.428 1.00 97.38 144 ILE A O 1
ATOM 1110 N N . HIS A 1 145 ? 9.055 -9.027 -7.870 1.00 96.19 145 HIS A N 1
ATOM 1111 C CA . HIS A 1 145 ? 9.756 -7.810 -8.265 1.00 96.19 145 HIS A CA 1
ATOM 1112 C C . HIS A 1 145 ? 11.279 -7.959 -8.141 1.00 96.19 145 HIS A C 1
ATOM 1114 O O . HIS A 1 145 ? 12.006 -7.671 -9.092 1.00 96.19 145 HIS A O 1
ATOM 1120 N N . ILE A 1 146 ? 11.773 -8.480 -7.013 1.00 96.44 146 ILE A N 1
ATOM 1121 C CA . ILE A 1 146 ? 13.204 -8.742 -6.797 1.00 96.44 146 ILE A CA 1
ATOM 1122 C C . ILE A 1 146 ? 13.710 -9.804 -7.779 1.00 96.44 146 ILE A C 1
ATOM 1124 O O . ILE A 1 146 ? 14.786 -9.639 -8.357 1.00 96.44 146 ILE A O 1
ATOM 1128 N N . TYR A 1 147 ? 12.935 -10.862 -8.032 1.00 96.00 147 TYR A N 1
ATOM 1129 C CA . TYR A 1 147 ? 13.279 -11.855 -9.051 1.00 96.00 147 TYR A CA 1
ATOM 1130 C C . TYR A 1 147 ? 13.471 -11.208 -10.435 1.00 96.00 147 TYR A C 1
ATOM 1132 O O . TYR A 1 147 ? 14.480 -11.443 -11.097 1.00 96.00 147 TYR A O 1
ATOM 1140 N N . LEU A 1 148 ? 12.567 -10.323 -10.859 1.00 93.50 148 LEU A N 1
ATOM 1141 C CA . LEU A 1 148 ? 12.707 -9.623 -12.138 1.00 93.50 148 LEU A CA 1
ATOM 1142 C C . LEU A 1 148 ? 13.908 -8.665 -12.158 1.00 93.50 148 LEU A C 1
ATOM 1144 O O . LEU A 1 148 ? 14.640 -8.633 -13.146 1.00 93.50 148 LEU A O 1
ATOM 1148 N N . VAL A 1 149 ? 14.158 -7.922 -11.074 1.00 92.75 149 VAL A N 1
ATOM 1149 C CA . VAL A 1 149 ? 15.320 -7.017 -10.960 1.00 92.75 149 VAL A CA 1
ATOM 1150 C C . VAL A 1 149 ? 16.637 -7.791 -11.031 1.00 92.75 149 VAL A C 1
ATOM 1152 O O . VAL A 1 149 ? 17.557 -7.382 -11.735 1.00 92.75 149 VAL A O 1
ATOM 1155 N N . THR A 1 150 ? 16.729 -8.925 -10.335 1.00 90.75 150 THR A N 1
ATOM 1156 C CA . THR A 1 150 ? 17.933 -9.775 -10.342 1.00 90.75 150 THR A CA 1
ATOM 1157 C C . THR A 1 150 ? 18.178 -10.440 -11.693 1.00 90.75 150 THR A C 1
ATOM 1159 O O . THR A 1 150 ? 19.331 -10.627 -12.071 1.00 90.75 150 THR A O 1
ATOM 1162 N N . ARG A 1 151 ? 17.124 -10.759 -12.454 1.00 88.88 151 ARG A N 1
ATOM 1163 C CA . ARG A 1 151 ? 17.242 -11.373 -13.788 1.00 88.88 151 ARG A CA 1
ATOM 1164 C C . ARG A 1 151 ? 17.496 -10.374 -14.916 1.00 88.88 151 ARG A C 1
ATOM 1166 O O . ARG A 1 151 ? 18.195 -10.718 -15.862 1.00 88.88 151 ARG A O 1
ATOM 1173 N N . LEU A 1 152 ? 16.913 -9.177 -14.846 1.00 86.62 152 LEU A N 1
ATOM 1174 C CA . LEU A 1 152 ? 16.954 -8.172 -15.921 1.00 86.62 152 LEU A CA 1
ATOM 1175 C C . LEU A 1 152 ? 17.959 -7.036 -15.663 1.00 86.62 152 LEU A C 1
ATOM 1177 O O . LEU A 1 152 ? 18.155 -6.179 -16.530 1.00 86.62 152 LEU A O 1
ATOM 1181 N N . GLY A 1 153 ? 18.580 -7.017 -14.482 1.00 81.19 153 GLY A N 1
ATOM 1182 C CA . GLY A 1 153 ? 19.551 -6.007 -14.075 1.00 81.19 153 GLY A CA 1
ATOM 1183 C C . GLY A 1 153 ? 18.932 -4.638 -13.775 1.00 81.19 153 GLY A C 1
ATOM 1184 O O . GLY A 1 153 ? 17.724 -4.412 -13.889 1.00 81.19 153 GLY A O 1
ATOM 1185 N N . VAL A 1 154 ? 19.791 -3.695 -13.385 1.00 79.94 154 VAL A N 1
ATOM 1186 C CA . VAL A 1 154 ? 19.418 -2.310 -13.057 1.00 79.94 154 VAL A CA 1
ATOM 1187 C C . VAL A 1 154 ? 20.004 -1.341 -14.077 1.00 79.94 154 VAL A C 1
ATOM 1189 O O . VAL A 1 154 ? 21.047 -1.596 -14.665 1.00 79.94 154 VAL A O 1
ATOM 1192 N N . VAL A 1 155 ? 19.339 -0.208 -14.293 1.00 76.38 155 VAL A N 1
ATOM 1193 C CA . VAL A 1 155 ? 19.846 0.835 -15.194 1.00 76.38 155 VAL A CA 1
ATOM 1194 C C . VAL A 1 155 ? 20.900 1.680 -14.487 1.00 76.38 155 VAL A C 1
ATOM 1196 O O . VAL A 1 155 ? 20.722 2.077 -13.331 1.00 76.38 155 VAL A O 1
ATOM 1199 N N . SER A 1 156 ? 21.985 1.973 -15.202 1.00 72.38 156 SER A N 1
ATOM 1200 C CA . SER A 1 156 ? 22.972 2.957 -14.770 1.00 72.38 156 SER A CA 1
ATOM 1201 C C . SER A 1 156 ? 22.377 4.348 -14.662 1.00 72.38 156 SER A C 1
ATOM 1203 O O . SER A 1 156 ? 21.548 4.725 -15.490 1.00 72.38 156 SER A O 1
ATOM 1205 N N . PRO A 1 157 ? 22.841 5.165 -13.708 1.00 73.75 157 PRO A N 1
ATOM 1206 C CA . PRO A 1 157 ? 22.491 6.571 -13.711 1.00 73.75 157 PRO A CA 1
ATOM 1207 C C . PRO A 1 157 ? 22.840 7.236 -15.057 1.00 73.75 157 PRO A C 1
ATOM 1209 O O . PRO A 1 157 ? 23.879 6.896 -15.625 1.00 73.75 157 PRO A O 1
ATOM 1212 N N . PRO A 1 158 ? 22.048 8.209 -15.549 1.00 67.81 158 PRO A N 1
ATOM 1213 C CA . PRO A 1 158 ? 22.260 8.850 -16.856 1.00 67.81 158 PRO A CA 1
ATOM 1214 C C . PRO A 1 158 ? 23.638 9.502 -17.043 1.00 67.81 158 PRO A C 1
ATOM 1216 O O . PRO A 1 158 ? 24.068 9.743 -18.164 1.00 67.81 158 PRO A O 1
ATOM 1219 N N . TRP A 1 159 ? 24.325 9.809 -15.941 1.00 73.06 159 TRP A N 1
ATOM 1220 C CA . TRP A 1 159 ? 25.665 10.395 -15.922 1.00 73.06 159 TRP A CA 1
ATOM 1221 C C . TRP A 1 159 ? 26.802 9.358 -15.906 1.00 73.06 159 TRP A C 1
ATOM 1223 O O . TRP A 1 159 ? 27.971 9.737 -15.967 1.00 73.06 159 TRP A O 1
ATOM 1233 N N . SER A 1 160 ? 26.498 8.060 -15.803 1.00 70.38 160 SER A N 1
ATOM 1234 C CA . SER A 1 160 ? 27.494 6.985 -15.825 1.00 70.38 160 SER A CA 1
ATOM 1235 C C . SER A 1 160 ? 27.750 6.511 -17.253 1.00 70.38 160 SER A C 1
ATOM 1237 O O . SER A 1 160 ? 26.822 6.133 -17.963 1.00 70.38 160 SER A O 1
ATOM 1239 N N . LYS A 1 161 ? 29.026 6.472 -17.657 1.00 64.62 161 LYS A N 1
ATOM 1240 C CA . LYS A 1 161 ? 29.460 5.850 -18.923 1.00 64.62 161 LYS A CA 1
ATOM 1241 C C . LYS A 1 161 ? 29.557 4.321 -18.832 1.00 64.62 161 LYS A C 1
ATOM 1243 O O . LYS A 1 161 ? 29.667 3.656 -19.854 1.00 64.62 161 LYS A O 1
ATOM 1248 N N . GLU A 1 162 ? 29.528 3.775 -17.618 1.00 60.69 162 GLU A N 1
ATOM 1249 C CA . GLU A 1 162 ? 29.522 2.336 -17.358 1.00 60.69 162 GLU A CA 1
ATOM 1250 C C . GLU A 1 162 ? 28.083 1.845 -17.188 1.00 60.69 162 GLU A C 1
ATOM 1252 O O . GLU A 1 162 ? 27.298 2.482 -16.481 1.00 60.69 162 GLU A O 1
ATOM 1257 N N . GLU A 1 163 ? 27.740 0.718 -17.815 1.00 59.00 163 GLU A N 1
ATOM 1258 C CA . GLU A 1 163 ? 26.463 0.016 -17.639 1.00 59.00 163 GLU A CA 1
ATOM 1259 C C . GLU A 1 163 ? 26.448 -0.763 -16.313 1.00 59.00 163 GLU A C 1
ATOM 1261 O O . GLU A 1 163 ? 27.344 -1.557 -16.029 1.00 59.00 163 GLU A O 1
ATOM 1266 N N . ALA A 1 164 ? 25.420 -0.551 -15.495 1.00 59.34 164 ALA A N 1
ATOM 1267 C CA . ALA A 1 164 ? 25.257 -1.180 -14.200 1.00 59.34 164 ALA A CA 1
ATOM 1268 C C . ALA A 1 164 ? 24.869 -2.644 -14.418 1.00 59.34 164 ALA A C 1
ATOM 1270 O O . ALA A 1 164 ? 23.834 -2.939 -15.007 1.00 59.34 164 ALA A O 1
ATOM 1271 N N . GLY A 1 165 ? 25.712 -3.561 -13.941 1.00 56.69 165 GLY A N 1
ATOM 1272 C CA . GLY A 1 165 ? 25.459 -5.000 -14.027 1.00 56.69 165 GLY A CA 1
ATOM 1273 C C . GLY A 1 165 ? 26.266 -5.764 -15.079 1.00 56.69 165 GLY A C 1
ATOM 1274 O O . GLY A 1 165 ? 26.041 -6.962 -15.212 1.00 56.69 165 GLY A O 1
ATOM 1275 N N . ARG A 1 166 ? 27.225 -5.145 -15.786 1.00 52.53 166 ARG A N 1
ATOM 1276 C CA . ARG A 1 166 ? 28.317 -5.922 -16.404 1.00 52.53 166 ARG A CA 1
ATOM 1277 C C . ARG A 1 166 ? 29.357 -6.270 -15.340 1.00 52.53 166 ARG A C 1
ATOM 1279 O O . ARG A 1 166 ? 29.661 -5.424 -14.496 1.00 52.53 166 ARG A O 1
ATOM 1286 N N . ASP A 1 167 ? 29.893 -7.493 -15.385 1.00 55.62 167 ASP A N 1
ATOM 1287 C CA . ASP A 1 167 ? 31.079 -7.862 -14.607 1.00 55.62 167 ASP A CA 1
ATOM 1288 C C . ASP A 1 167 ? 32.120 -6.763 -14.785 1.00 55.62 167 ASP A C 1
ATOM 1290 O O . ASP A 1 167 ? 32.461 -6.396 -15.915 1.00 55.62 167 ASP A O 1
ATOM 1294 N N . ARG A 1 168 ? 32.589 -6.188 -13.672 1.00 55.09 168 ARG A N 1
ATOM 1295 C CA . ARG A 1 168 ? 33.695 -5.234 -13.738 1.00 55.09 168 ARG A CA 1
ATOM 1296 C C . ARG A 1 168 ? 34.838 -5.967 -14.435 1.00 55.09 168 ARG A C 1
ATOM 1298 O O . ARG A 1 168 ? 35.250 -7.009 -13.918 1.00 55.09 168 ARG A O 1
ATOM 1305 N N . PRO A 1 169 ? 35.371 -5.459 -15.562 1.00 57.62 169 PRO A N 1
ATOM 1306 C CA . PRO A 1 169 ? 36.625 -5.977 -16.070 1.00 57.62 169 PRO A CA 1
ATOM 1307 C C . PRO A 1 169 ? 37.599 -5.931 -14.900 1.00 57.62 169 PRO A C 1
ATOM 1309 O O . PRO A 1 169 ? 37.698 -4.899 -14.230 1.00 57.62 169 PRO A O 1
ATOM 1312 N N . VAL A 1 170 ? 38.266 -7.044 -14.600 1.00 62.31 170 VAL A N 1
ATOM 1313 C CA . VAL A 1 170 ? 39.391 -7.018 -13.670 1.00 62.31 170 VAL A CA 1
ATOM 1314 C C . VAL A 1 170 ? 40.407 -6.088 -14.316 1.00 62.31 170 VAL A C 1
ATOM 1316 O O . VAL A 1 170 ? 41.118 -6.487 -15.231 1.00 62.31 170 VAL A O 1
ATOM 1319 N N . ILE A 1 171 ? 40.406 -4.814 -13.922 1.00 61.06 171 ILE A N 1
ATOM 1320 C CA . ILE A 1 171 ? 41.404 -3.854 -14.369 1.00 61.06 171 ILE A CA 1
ATOM 1321 C C . ILE A 1 171 ? 42.682 -4.298 -13.658 1.00 61.06 171 ILE A C 1
ATOM 1323 O O . ILE A 1 171 ? 42.747 -4.158 -12.431 1.00 61.06 171 ILE A O 1
ATOM 1327 N N . PRO A 1 172 ? 43.681 -4.870 -14.361 1.00 60.62 172 PRO A N 1
ATOM 1328 C CA . PRO A 1 172 ? 44.956 -5.143 -13.723 1.00 60.62 172 PRO A CA 1
ATOM 1329 C C . PRO A 1 172 ? 45.471 -3.808 -13.173 1.00 60.62 172 PRO A C 1
ATOM 1331 O O . PRO A 1 172 ? 45.357 -2.792 -13.870 1.00 60.62 172 PRO A O 1
ATOM 1334 N N . PRO A 1 173 ? 45.971 -3.763 -11.927 1.00 65.69 173 PRO A N 1
ATOM 1335 C CA . PRO A 1 173 ? 46.372 -2.512 -11.303 1.00 65.69 173 PRO A CA 1
ATOM 1336 C C . PRO A 1 173 ? 47.328 -1.766 -12.236 1.00 65.69 173 PRO A C 1
ATOM 1338 O O . PRO A 1 173 ? 48.414 -2.256 -12.553 1.00 65.69 173 PRO A O 1
ATOM 1341 N N . ARG A 1 174 ? 46.908 -0.586 -12.716 1.00 62.53 174 ARG A N 1
ATOM 1342 C CA . ARG A 1 174 ? 47.777 0.296 -13.497 1.00 62.53 174 ARG A CA 1
ATOM 1343 C C . ARG A 1 174 ? 48.944 0.690 -12.601 1.00 62.53 174 ARG A C 1
ATOM 1345 O O . ARG A 1 174 ? 48.778 1.478 -11.678 1.00 62.53 174 ARG A O 1
ATOM 1352 N N . GLY A 1 175 ? 50.114 0.130 -12.890 1.00 62.75 175 GLY A N 1
ATOM 1353 C CA . GLY A 1 175 ? 51.373 0.570 -12.303 1.00 62.75 175 GLY A CA 1
ATOM 1354 C C . GLY A 1 175 ? 51.548 0.225 -10.824 1.00 62.75 175 GLY A C 1
ATOM 1355 O O . GLY A 1 175 ? 51.938 1.081 -10.039 1.00 62.75 175 GLY A O 1
ATOM 1356 N N . GLY A 1 176 ? 51.334 -1.031 -10.434 1.00 46.75 176 GLY A N 1
ATOM 1357 C CA . GLY A 1 176 ? 52.035 -1.570 -9.268 1.00 46.75 176 GLY A CA 1
ATOM 1358 C C . GLY A 1 176 ? 53.458 -1.930 -9.690 1.00 46.75 176 GLY A C 1
ATOM 1359 O O . GLY A 1 176 ? 53.624 -2.811 -10.528 1.00 46.75 176 GLY A O 1
ATOM 1360 N N . ARG A 1 177 ? 54.474 -1.229 -9.166 1.00 56.91 177 ARG A N 1
ATOM 1361 C CA . ARG A 1 177 ? 55.898 -1.544 -9.392 1.00 56.91 177 ARG A CA 1
ATOM 1362 C C . ARG A 1 177 ? 56.119 -3.061 -9.337 1.00 56.91 177 ARG A C 1
ATOM 1364 O O . ARG A 1 177 ? 55.761 -3.698 -8.346 1.00 56.91 177 ARG A O 1
ATOM 1371 N N . ALA A 1 178 ? 56.718 -3.616 -10.391 1.00 51.88 178 ALA A N 1
ATOM 1372 C CA . ALA A 1 178 ? 57.186 -4.995 -10.420 1.00 51.88 178 ALA A CA 1
ATOM 1373 C C . ALA A 1 178 ? 58.144 -5.205 -9.237 1.00 51.88 178 ALA A C 1
ATOM 1375 O O . ALA A 1 178 ? 59.258 -4.691 -9.246 1.00 51.88 178 ALA A O 1
ATOM 1376 N N . GLY A 1 179 ? 57.685 -5.868 -8.173 1.00 52.66 179 GLY A N 1
ATOM 1377 C CA . GLY A 1 179 ? 58.529 -6.069 -6.994 1.00 52.66 179 GLY A CA 1
ATOM 1378 C C . GLY A 1 179 ? 57.868 -6.580 -5.716 1.00 52.66 179 GLY A C 1
ATOM 1379 O O . GLY A 1 179 ? 58.598 -6.952 -4.807 1.00 52.66 179 GLY A O 1
ATOM 1380 N N . LEU A 1 180 ? 56.534 -6.639 -5.608 1.00 53.19 180 LEU A N 1
ATOM 1381 C CA . LEU A 1 180 ? 55.877 -7.031 -4.344 1.00 53.19 180 LEU A CA 1
ATOM 1382 C C . LEU A 1 180 ? 55.140 -8.376 -4.348 1.00 53.19 180 LEU A C 1
ATOM 1384 O O . LEU A 1 180 ? 54.534 -8.731 -3.343 1.00 53.19 180 LEU A O 1
ATOM 1388 N 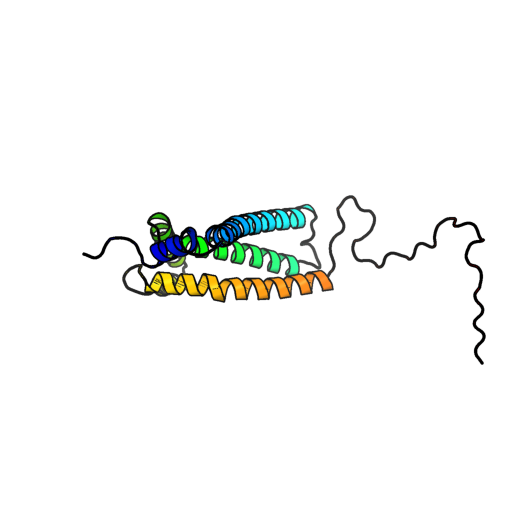N . VAL A 1 181 ? 55.254 -9.179 -5.408 1.00 52.97 181 VAL A N 1
ATOM 1389 C CA . VAL A 1 181 ? 54.804 -10.580 -5.364 1.00 52.97 181 VAL A CA 1
ATOM 1390 C C . VAL A 1 181 ? 56.035 -11.475 -5.299 1.00 52.97 181 VAL A C 1
ATOM 1392 O O . VAL A 1 181 ? 56.571 -11.911 -6.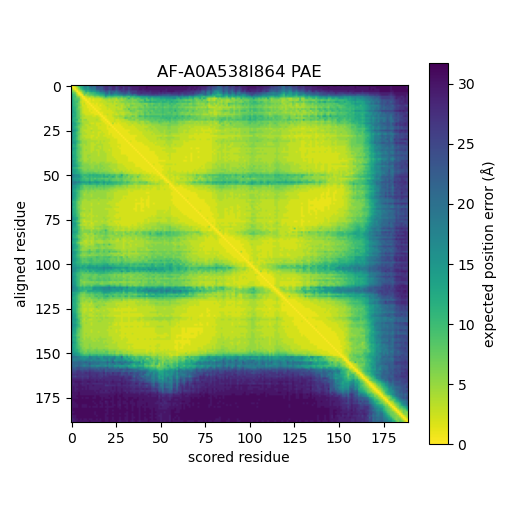315 1.00 52.97 181 VAL A O 1
ATOM 1395 N N . ARG A 1 182 ? 56.531 -11.703 -4.079 1.00 50.28 182 ARG A N 1
ATOM 1396 C CA . ARG A 1 182 ? 57.541 -12.730 -3.812 1.00 50.28 182 ARG A CA 1
ATOM 1397 C C . ARG A 1 182 ? 56.864 -14.090 -3.988 1.00 50.28 182 ARG A C 1
ATOM 1399 O O . ARG A 1 182 ? 55.890 -14.384 -3.301 1.00 50.28 182 ARG A O 1
ATOM 1406 N N . GLY A 1 183 ? 57.360 -14.888 -4.930 1.00 46.47 183 GLY A N 1
ATOM 1407 C CA . GLY A 1 183 ? 56.878 -16.243 -5.169 1.00 46.47 183 GLY A CA 1
ATOM 1408 C C . GLY A 1 183 ? 56.998 -17.108 -3.915 1.00 46.47 183 GLY A C 1
ATOM 1409 O O . GLY A 1 183 ? 58.055 -17.172 -3.293 1.00 46.47 183 GLY A O 1
ATOM 1410 N N . SER A 1 184 ? 55.907 -17.784 -3.566 1.00 45.69 184 SER A N 1
ATOM 1411 C CA . SER A 1 184 ? 55.941 -18.976 -2.726 1.00 45.69 184 SER A CA 1
ATOM 1412 C C . SER A 1 184 ? 55.745 -20.168 -3.654 1.00 45.69 184 SER A C 1
ATOM 1414 O O . SER A 1 184 ? 54.629 -20.473 -4.072 1.00 45.69 184 SER A O 1
ATOM 1416 N N . SER A 1 185 ? 56.850 -20.800 -4.041 1.00 46.25 185 SER A N 1
ATOM 1417 C CA . SER A 1 185 ? 56.830 -22.104 -4.691 1.00 46.25 185 SER A CA 1
ATOM 1418 C C . SER A 1 185 ? 56.416 -23.156 -3.663 1.00 46.25 185 SER A C 1
ATOM 1420 O O . SER A 1 185 ? 57.232 -23.583 -2.845 1.00 46.25 185 SER A O 1
ATOM 1422 N N . ARG A 1 186 ? 55.161 -23.607 -3.711 1.00 43.53 186 ARG A N 1
ATOM 1423 C CA . ARG A 1 186 ? 54.802 -24.929 -3.188 1.00 43.53 186 ARG A CA 1
ATOM 1424 C C . ARG A 1 186 ? 54.940 -25.940 -4.318 1.00 43.53 186 ARG A C 1
ATOM 1426 O O . ARG A 1 186 ? 54.076 -26.053 -5.176 1.00 43.53 186 ARG A O 1
ATOM 1433 N N . SER A 1 187 ? 56.076 -26.627 -4.303 1.00 47.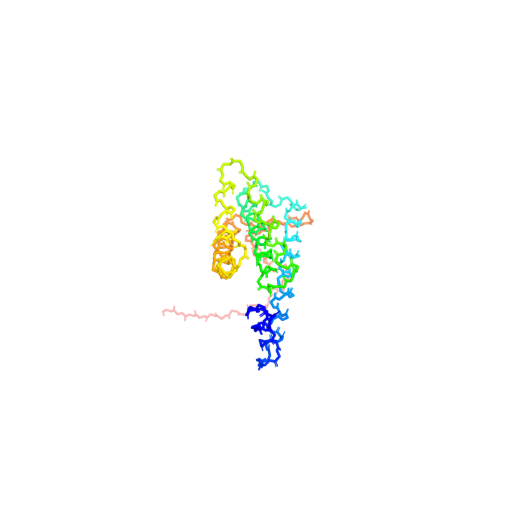09 187 SER A N 1
ATOM 1434 C CA . SER A 1 187 ? 56.271 -27.912 -4.963 1.00 47.09 187 SER A CA 1
ATOM 1435 C C . SER A 1 187 ? 55.434 -28.963 -4.237 1.00 47.09 187 SER A C 1
ATOM 1437 O O . SER A 1 187 ? 55.666 -29.202 -3.053 1.00 47.09 187 SER A O 1
ATOM 1439 N N . THR A 1 188 ? 54.504 -29.603 -4.938 1.00 45.56 188 THR A N 1
ATOM 1440 C CA . THR A 1 188 ? 53.959 -30.908 -4.548 1.00 45.56 188 THR A CA 1
ATOM 1441 C C . THR A 1 188 ? 53.904 -31.784 -5.791 1.00 45.56 188 THR A C 1
ATOM 1443 O O . THR A 1 188 ? 53.080 -31.555 -6.677 1.00 45.56 188 THR A O 1
ATOM 1446 N N . SER A 1 189 ? 54.850 -32.720 -5.849 1.00 46.28 189 SER A N 1
ATOM 1447 C CA . SER A 1 189 ? 54.673 -34.065 -6.399 1.00 46.28 189 SER A CA 1
ATOM 1448 C C . SER A 1 189 ? 53.613 -34.822 -5.610 1.00 46.28 189 SER A C 1
ATOM 1450 O O . SER A 1 189 ? 53.627 -34.636 -4.368 1.00 46.28 189 SER A O 1
#

Radius of gyration: 26.2 Å; Cα contacts (8 Å, |Δi|>4): 131; chains: 1; bounding box: 86×44×52 Å

Solvent-accessible surface area (backbone atoms only — not comparable to full-atom values): 10903 Å² total; per-residue (Å²): 140,83,80,92,61,53,72,56,38,53,50,53,51,41,40,43,72,74,37,89,65,28,45,52,57,53,47,50,52,57,52,47,53,54,50,50,54,52,50,50,54,53,51,51,50,50,36,59,77,64,52,48,41,45,87,92,29,44,66,42,38,54,38,49,52,53,44,50,56,51,49,53,50,41,55,52,40,57,59,36,61,54,54,45,76,65,22,49,53,51,46,54,52,53,34,53,60,44,33,68,42,91,85,56,6,62,60,50,21,49,59,54,28,54,54,101,54,84,46,70,57,19,51,52,49,42,48,47,41,44,70,47,54,44,50,50,49,45,52,53,41,49,54,53,30,51,52,42,40,73,73,71,48,58,72,42,58,92,88,51,94,60,70,46,80,61,82,74,74,83,70,73,74,85,80,69,72,92,79,80,81,78,82,79,85,80,86,76,132

pLDDT: mean 83.43, std 15.5, range [39.0, 97.88]

Mean predicted aligned error: 10.91 Å

Sequence (189 aa):
PTTGKPVAYSSIQSITNDVTLGWLVRGMHRWGASVFIILLFLHMGRVFLFGAYKYPRELTWVTGVLILATGMLMGFTGYLLPWDQTAYWATAVGINLNGTAPFLGPWLAQFLAGGPEIGSTTLAKFYALHMLLLPGAIIALIGIHIYLVTRLGVVSPPWSKEEAGRDRPVIPPRGGRAGLVRGSSRSTS

Secondary structure (DSSP, 8-state):
---S--HHHHHHHHHHHTSTTHHHHHHHHHHHHHHHHHHHHHHHHHHHHTTTTSTT-HHHHHHHHHHHHHHHHHHHHHHHTT--HHHHHHHHHHHHHHHT-TTTHHHHHHHHH-SSSSSHHHHHHHHHIIIIIHHHHHHHHHHHHHHHHHHH--PPPTT-SSPTTSPPP----TT--TTS---------

Foldseek 3Di:
DPDDADPLLVVLVCLCPVDDCSVVVVVCVLVVLVVVLVVLVVVLVVCVVQVFCDPPNVVLNVLSVVLNVLSVVLVLLVLLRSVDPVSQVSLVVVLVVQLPDDPCSVVSSCVLCCDPHNDPRNNVVSVCCNPPVSVVVSVVSVVVSVVSCVVVDTADGPPDPDGGPDDDPPPPPDDPPPDPDDDDDDDDD

Nearest PDB structures (foldseek):
  7zxy-assembly1_I  TM=9.527E-01  e=1.238E-11  Synechocystis sp. PCC 6803
  4h44-assembly1_A  TM=9.613E-01  e=1.871E-11  Nostoc sp. PCC 7120 = FACHB-418
  1q90-assembly1_B  TM=9.630E-01  e=5.532E-11  Chlamydomonas reinhardtii
  6rqf-assembly1_A  TM=9.571E-01  e=1.140E-10  Spinacia oleracea
  9es7-assembly1_A  TM=9.475E-01  e=3.935E-10  Spinacia oleracea